Protein AF-A0A317I982-F1 (afdb_monomer_lite)

pLDDT: mean 85.34, std 13.9, range [39.44, 98.56]

Sequence (301 aa):
MLKERLNRALISVLELDKCEVQASLAGIDLEPVCITSSNRPRFGDFSSSLPLKLAGSDGAKALAIAQDLALRMRALKESNDLIEELSVVAPGYLNFHLHTTCLAQVLGQIHREKRSYGQSSPGQRALFLENHQLAAAIGFDPGMIGPTSRRDPVEFMRYVYARCMSLLRLAQEEYPNTHEGRIDPPPFDKAEWQKLQKLFATECSIFEPAFVSQGERVVLARTLVLRLDSMSSELEHWENANDSLRLGRYAYEVATGVEEFRQTVRFQTEERALLAAALGVLSAGCQVLSNLGERIGVALP

Structure (mmCIF, N/CA/C/O backbone):
data_AF-A0A317I982-F1
#
_entry.id   AF-A0A317I982-F1
#
loop_
_atom_site.group_PDB
_atom_site.id
_atom_site.type_symbol
_atom_site.label_atom_id
_atom_site.label_alt_id
_atom_site.label_comp_id
_atom_site.label_asym_id
_atom_site.label_entity_id
_atom_site.label_seq_id
_atom_site.pdbx_PDB_ins_code
_atom_site.Cartn_x
_atom_site.Cartn_y
_atom_site.Cartn_z
_atom_site.occupancy
_atom_site.B_iso_or_equiv
_atom_site.auth_seq_id
_atom_site.auth_comp_id
_atom_site.auth_asym_id
_atom_site.auth_atom_id
_atom_site.pdbx_PDB_model_num
ATOM 1 N N . MET A 1 1 ? -9.429 5.636 -0.224 1.00 87.88 1 MET A N 1
ATOM 2 C CA . MET A 1 1 ? -8.701 5.473 1.034 1.00 87.88 1 MET A CA 1
ATOM 3 C C . MET A 1 1 ? -9.382 4.453 1.934 1.00 87.88 1 MET A C 1
ATOM 5 O O . MET A 1 1 ? -10.532 4.631 2.343 1.00 87.88 1 MET A O 1
ATOM 9 N N . LEU A 1 2 ? -8.718 3.320 2.136 1.00 91.81 2 LEU A N 1
ATOM 10 C CA . LEU A 1 2 ? -9.186 2.155 2.885 1.00 91.81 2 LEU A CA 1
ATOM 11 C C . LEU A 1 2 ? -9.274 2.442 4.384 1.00 91.81 2 LEU A C 1
ATOM 13 O O . LEU A 1 2 ? -10.245 2.037 5.025 1.00 91.81 2 LEU A O 1
ATOM 17 N N . LYS A 1 3 ? -8.305 3.185 4.928 1.00 89.50 3 LYS A N 1
ATOM 18 C CA . LYS A 1 3 ? -8.265 3.547 6.350 1.00 89.50 3 LYS A CA 1
ATOM 19 C C . LYS A 1 3 ? -9.493 4.367 6.765 1.00 89.50 3 LYS A C 1
ATOM 21 O O . LYS A 1 3 ? -10.088 4.110 7.803 1.00 89.50 3 LYS A O 1
ATOM 26 N N . GLU A 1 4 ? -9.915 5.310 5.936 1.00 86.88 4 GLU A N 1
ATOM 27 C CA . GLU A 1 4 ? -11.041 6.218 6.158 1.00 86.88 4 GLU A CA 1
ATOM 28 C C . GLU A 1 4 ? -12.369 5.483 6.002 1.00 86.88 4 GLU A C 1
ATOM 30 O O . GLU A 1 4 ? -13.299 5.733 6.763 1.00 86.88 4 GLU A O 1
ATOM 35 N N . ARG A 1 5 ? -12.462 4.543 5.049 1.00 89.75 5 ARG A N 1
ATOM 36 C CA . ARG A 1 5 ? -13.610 3.627 4.946 1.00 89.75 5 ARG A CA 1
ATOM 37 C C . ARG A 1 5 ? -13.753 2.800 6.221 1.00 89.75 5 ARG A C 1
ATOM 39 O O . ARG A 1 5 ? -14.843 2.738 6.775 1.00 89.75 5 ARG A O 1
ATOM 46 N N . LEU A 1 6 ? -12.652 2.235 6.718 1.00 90.31 6 LEU A N 1
ATOM 47 C CA . LEU A 1 6 ? -12.642 1.477 7.968 1.00 90.31 6 LEU A CA 1
ATOM 48 C C . LEU A 1 6 ? -13.015 2.355 9.170 1.00 90.31 6 LEU A C 1
ATOM 50 O O . LEU A 1 6 ? -13.802 1.936 10.015 1.00 90.31 6 LEU A O 1
ATOM 54 N N . ASN A 1 7 ? -12.503 3.589 9.218 1.00 87.25 7 ASN A N 1
ATOM 55 C CA . ASN A 1 7 ? -12.845 4.556 10.257 1.00 87.25 7 ASN A CA 1
ATOM 56 C C . ASN A 1 7 ? -14.341 4.893 10.247 1.00 87.25 7 ASN A C 1
ATOM 58 O O . ASN A 1 7 ? -14.977 4.865 11.294 1.00 87.25 7 ASN A O 1
ATOM 62 N N . ARG A 1 8 ? -14.926 5.141 9.068 1.00 85.62 8 ARG A N 1
ATOM 63 C CA . ARG A 1 8 ? -16.372 5.370 8.926 1.00 85.62 8 ARG A CA 1
ATOM 64 C C . ARG A 1 8 ? -17.192 4.162 9.362 1.00 85.62 8 ARG A C 1
ATOM 66 O O . ARG A 1 8 ? -18.164 4.339 10.087 1.00 85.62 8 ARG A O 1
ATOM 73 N N . ALA A 1 9 ? -16.777 2.951 8.988 1.00 87.38 9 ALA A N 1
ATOM 74 C CA . ALA A 1 9 ? -17.436 1.728 9.439 1.00 87.38 9 ALA A CA 1
ATOM 75 C C . ALA A 1 9 ? -17.421 1.630 10.976 1.00 87.38 9 ALA A C 1
ATOM 77 O O . ALA A 1 9 ? -18.457 1.378 11.588 1.00 87.38 9 ALA A O 1
ATOM 78 N N . LEU A 1 10 ? -16.279 1.910 11.610 1.00 86.31 10 LEU A N 1
ATOM 79 C CA . LEU A 1 10 ? -16.146 1.894 13.067 1.00 86.31 10 LEU A CA 1
ATOM 80 C C . LEU A 1 10 ? -17.015 2.968 13.745 1.00 86.31 10 LEU A C 1
ATOM 82 O O . LEU A 1 10 ? -17.704 2.666 14.714 1.00 86.31 10 LEU A O 1
ATOM 86 N N . ILE A 1 11 ? -17.034 4.194 13.212 1.00 83.25 11 ILE A N 1
ATOM 87 C CA . ILE A 1 11 ? -17.874 5.289 13.721 1.00 83.25 11 ILE A CA 1
ATOM 88 C C . ILE A 1 11 ? -19.362 4.947 13.584 1.00 83.25 11 ILE A C 1
ATOM 90 O O . ILE A 1 11 ? -20.113 5.119 14.540 1.00 83.25 11 ILE A O 1
ATOM 94 N N . SER A 1 12 ? -19.780 4.381 12.448 1.00 83.06 12 SER A N 1
ATOM 95 C CA . SER A 1 12 ? -21.183 4.016 12.218 1.00 83.06 12 SER A CA 1
ATOM 96 C C . SER A 1 12 ? -21.708 3.007 13.244 1.00 83.06 12 SER A C 1
ATOM 98 O O . SER A 1 12 ? -22.868 3.072 13.637 1.00 83.06 12 SER A O 1
ATOM 100 N N . VAL A 1 13 ? -20.846 2.111 13.740 1.00 84.56 13 VAL A N 1
ATOM 101 C CA . VAL A 1 13 ? -21.201 1.176 14.813 1.00 84.56 13 VAL A CA 1
ATOM 102 C C . VAL A 1 13 ? -21.431 1.901 16.138 1.00 84.56 13 VAL A C 1
ATOM 104 O O . VAL A 1 13 ? -22.355 1.545 16.867 1.00 84.56 13 VAL A O 1
ATOM 107 N N . LEU A 1 14 ? -20.620 2.914 16.452 1.00 78.88 14 LEU A N 1
ATOM 108 C CA . LEU A 1 14 ? -20.730 3.678 17.700 1.00 78.88 14 LEU A CA 1
ATOM 109 C C . LEU A 1 14 ? -22.006 4.528 17.744 1.00 78.88 14 LEU A C 1
ATOM 111 O O . LEU A 1 14 ? -22.613 4.677 18.801 1.00 78.88 14 LEU A O 1
ATOM 115 N N . GLU A 1 15 ? -22.425 5.077 16.603 1.00 70.62 15 GLU A N 1
ATOM 116 C CA . GLU A 1 15 ? -23.609 5.940 16.496 1.00 70.62 15 GLU A CA 1
ATOM 117 C C . GLU A 1 15 ? -24.940 5.187 16.653 1.00 70.62 15 GLU A C 1
ATOM 119 O O . GLU A 1 15 ? -25.967 5.802 16.957 1.00 70.62 15 GLU A O 1
ATOM 124 N N . LEU A 1 16 ? -24.938 3.859 16.488 1.00 65.12 16 LEU A N 1
ATOM 125 C CA . LEU A 1 16 ? -26.125 3.019 16.671 1.00 65.12 16 LEU A CA 1
ATOM 126 C C . LEU A 1 16 ? -26.552 2.895 18.149 1.00 65.12 16 LEU A C 1
ATOM 128 O O . LEU A 1 16 ? -27.710 2.570 18.407 1.00 65.12 16 LEU A O 1
ATOM 132 N N . ASP A 1 17 ? -25.678 3.234 19.107 1.00 56.78 17 ASP A N 1
ATOM 133 C CA . ASP A 1 17 ? -25.979 3.243 20.545 1.00 56.78 17 ASP A CA 1
ATOM 134 C C . ASP A 1 17 ? -26.123 4.674 21.092 1.00 56.78 17 ASP A C 1
ATOM 136 O O . ASP A 1 17 ? -25.164 5.325 21.511 1.00 56.78 17 ASP A O 1
ATOM 140 N N . LYS A 1 18 ? -27.367 5.158 21.180 1.00 51.78 18 LYS A N 1
ATOM 141 C CA . LYS A 1 18 ? -27.692 6.468 21.779 1.00 51.78 18 LYS A CA 1
ATOM 142 C C . LYS A 1 18 ? -27.635 6.520 23.320 1.00 51.78 18 LYS A C 1
ATOM 144 O O . LYS A 1 18 ? -27.903 7.579 23.877 1.00 51.78 18 LYS A O 1
ATOM 149 N N . CYS A 1 19 ? -27.329 5.429 24.038 1.00 46.09 19 CYS A N 1
ATOM 150 C CA . CYS A 1 19 ? -27.557 5.381 25.499 1.00 46.09 19 CYS A CA 1
ATOM 151 C C . CYS A 1 19 ? -26.323 5.216 26.411 1.00 46.09 19 CYS A C 1
ATOM 153 O O . CYS A 1 19 ? -26.353 5.773 27.503 1.00 46.09 19 CYS A O 1
ATOM 155 N N . GLU A 1 20 ? -25.234 4.548 26.008 1.00 47.53 20 GLU A N 1
ATOM 156 C CA . GLU A 1 20 ? -24.023 4.401 26.862 1.00 47.53 20 GLU A CA 1
ATOM 157 C C . GLU A 1 20 ? -22.732 4.895 26.191 1.00 47.53 20 GLU A C 1
ATOM 159 O O . GLU A 1 20 ? -21.867 5.497 26.837 1.00 47.53 20 GLU A O 1
ATOM 164 N N . VAL A 1 21 ? -22.615 4.707 24.874 1.00 51.91 21 VAL A N 1
ATOM 165 C CA . VAL A 1 21 ? -21.422 5.087 24.112 1.00 51.91 21 VAL A CA 1
ATOM 166 C C . VAL A 1 21 ? -21.351 6.609 23.944 1.00 51.91 21 VAL A C 1
ATOM 168 O O . VAL A 1 21 ? -20.306 7.185 24.216 1.00 51.91 21 VAL A O 1
ATOM 171 N N . GLN A 1 22 ? -22.460 7.303 23.651 1.00 50.00 22 GLN A N 1
ATOM 172 C CA . GLN A 1 22 ? -22.486 8.774 23.511 1.00 50.00 22 GLN A CA 1
ATOM 173 C C . GLN A 1 22 ? -21.985 9.551 24.743 1.00 50.00 22 GLN A C 1
ATOM 175 O O . GLN A 1 22 ? -21.305 10.562 24.581 1.00 50.00 22 GLN A O 1
ATOM 180 N N . ALA A 1 23 ? -22.262 9.077 25.963 1.00 49.38 23 ALA A N 1
ATOM 181 C CA . ALA A 1 23 ? -21.744 9.703 27.184 1.00 49.38 23 ALA A CA 1
ATOM 182 C C . ALA A 1 23 ? -20.223 9.514 27.333 1.00 49.38 23 ALA A C 1
ATOM 184 O O . ALA A 1 23 ? -19.544 10.384 27.871 1.00 49.38 23 ALA A O 1
ATOM 185 N N . SER A 1 24 ? -19.692 8.400 26.816 1.00 51.84 24 SER A N 1
ATOM 186 C CA . SER A 1 24 ? -18.257 8.086 26.802 1.00 51.84 24 SER A CA 1
ATOM 187 C C . SER A 1 24 ? -17.523 8.738 25.621 1.00 51.84 24 SER A C 1
ATOM 189 O O . SER A 1 24 ? -16.325 8.970 25.710 1.00 51.84 24 SER A O 1
ATOM 191 N N . LEU A 1 25 ? -18.229 9.050 24.528 1.00 52.69 25 LEU A N 1
ATOM 192 C CA . LEU A 1 25 ? -17.716 9.768 23.355 1.00 52.69 25 LEU A CA 1
ATOM 193 C C . LEU A 1 25 ? -17.597 11.279 23.581 1.00 52.69 25 LEU A C 1
ATOM 195 O O . LEU A 1 25 ? -16.876 11.950 22.843 1.00 52.69 25 LEU A O 1
ATOM 199 N N . ALA A 1 26 ? -18.299 11.826 24.578 1.00 47.84 26 ALA A N 1
ATOM 200 C CA . ALA A 1 26 ? -18.242 13.240 24.919 1.00 47.84 26 ALA A CA 1
ATOM 201 C C . ALA A 1 26 ? -16.815 13.627 25.356 1.00 47.84 26 ALA A C 1
ATOM 203 O O . ALA A 1 26 ? -16.404 13.382 26.487 1.00 47.84 26 ALA A O 1
ATOM 204 N N . GLY A 1 27 ? -16.056 14.228 24.435 1.00 52.12 27 GLY A N 1
ATOM 205 C CA . GLY A 1 27 ? -14.667 14.647 24.650 1.00 52.12 27 GLY A CA 1
ATOM 206 C C . GLY A 1 27 ? -13.598 13.691 24.108 1.00 52.12 27 GLY A C 1
ATOM 207 O O . GLY A 1 27 ? -12.414 13.981 24.267 1.00 52.12 27 GLY A O 1
ATOM 208 N N . ILE A 1 28 ? -13.976 12.587 23.452 1.00 53.53 28 ILE A N 1
ATOM 209 C CA . ILE A 1 28 ? -13.027 11.755 22.702 1.00 53.53 28 ILE A CA 1
ATOM 210 C C . ILE A 1 28 ? -12.926 12.310 21.285 1.00 53.53 28 ILE A C 1
ATOM 212 O O . ILE A 1 28 ? -13.896 12.279 20.533 1.00 53.53 28 ILE A O 1
ATOM 216 N N . ASP A 1 29 ? -11.739 12.791 20.919 1.00 49.59 29 ASP A N 1
ATOM 217 C CA . ASP A 1 29 ? -11.428 13.119 19.531 1.00 49.59 29 ASP A CA 1
ATOM 218 C C . ASP A 1 29 ? -11.398 11.822 18.704 1.00 49.59 29 ASP A C 1
ATOM 220 O O . ASP A 1 29 ? -10.499 10.982 18.841 1.00 49.59 29 ASP A O 1
ATOM 224 N N . LEU A 1 30 ? -12.468 11.608 17.933 1.00 51.72 30 LEU A N 1
ATOM 225 C CA . LEU A 1 30 ? -12.655 10.445 17.064 1.00 51.72 30 LEU A CA 1
ATOM 226 C C . LEU A 1 30 ? -11.990 10.634 15.691 1.00 51.72 30 LEU A C 1
ATOM 228 O O . LEU A 1 30 ? -11.872 9.664 14.936 1.00 51.72 30 LEU A O 1
ATOM 232 N N . GLU A 1 31 ? -11.530 11.843 15.364 1.00 54.75 31 GLU A N 1
ATOM 233 C CA . GLU A 1 31 ? -10.776 12.109 14.141 1.00 54.75 31 GLU A CA 1
ATOM 234 C C . GLU A 1 31 ? -9.284 11.736 14.322 1.00 54.75 31 GLU A C 1
ATOM 236 O O . GLU A 1 31 ? -8.752 11.616 15.426 1.00 54.75 31 GLU A O 1
ATOM 241 N N . PRO A 1 32 ? -8.577 11.380 13.243 1.00 53.56 32 PRO A N 1
ATOM 242 C CA . PRO A 1 32 ? -8.396 10.023 12.724 1.00 53.56 32 PRO A CA 1
ATOM 243 C C . PRO A 1 32 ? -7.292 9.185 13.426 1.00 53.56 32 PRO A C 1
ATOM 245 O O . PRO A 1 32 ? -6.548 8.435 12.786 1.00 53.56 32 PRO A O 1
ATOM 248 N N . VAL A 1 33 ? -7.164 9.269 14.755 1.00 56.84 33 VAL A N 1
ATOM 249 C CA . VAL A 1 33 ? -6.003 8.720 15.500 1.00 56.84 33 VAL A CA 1
ATOM 250 C C . VAL A 1 33 ? -6.212 7.289 16.039 1.00 56.84 33 VAL A C 1
ATOM 252 O O . VAL A 1 33 ? -5.308 6.695 16.627 1.00 56.84 33 VAL A O 1
ATOM 255 N N . CYS A 1 34 ? -7.388 6.682 15.869 1.00 72.50 34 CYS A N 1
ATOM 256 C CA . CYS A 1 34 ? -7.678 5.367 16.462 1.00 72.50 34 CYS A CA 1
ATOM 257 C C . CYS A 1 34 ? -7.339 4.167 15.578 1.00 72.50 34 CYS A C 1
ATOM 259 O O . CYS A 1 34 ? -7.411 3.052 16.087 1.00 72.50 34 CYS A O 1
ATOM 261 N N . ILE A 1 35 ? -6.985 4.362 14.305 1.00 87.19 35 ILE A N 1
ATOM 262 C CA . ILE A 1 35 ? -6.575 3.285 13.394 1.00 87.19 35 ILE A CA 1
ATOM 263 C C . ILE A 1 35 ? -5.126 3.514 12.968 1.00 87.19 35 ILE A C 1
ATOM 265 O O . ILE A 1 35 ? -4.758 4.602 12.519 1.00 87.19 35 ILE A O 1
ATOM 269 N N . THR A 1 36 ? -4.306 2.476 13.069 1.00 85.19 36 THR A N 1
ATOM 270 C CA . THR A 1 36 ? -2.900 2.4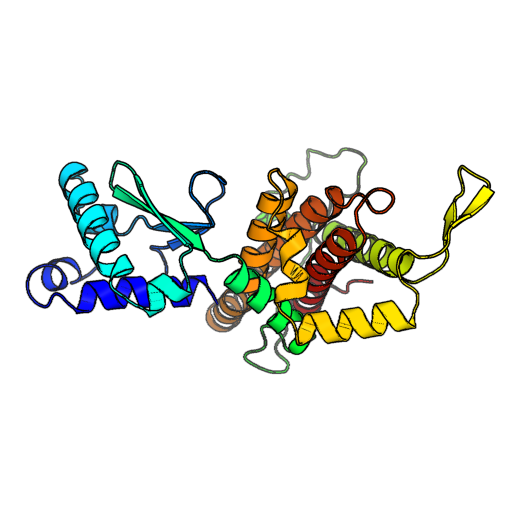90 12.653 1.00 85.19 36 THR A CA 1
ATOM 271 C C . THR A 1 36 ? -2.614 1.309 11.746 1.00 85.19 36 THR A C 1
ATOM 273 O O . THR A 1 36 ? -3.126 0.217 11.992 1.00 85.19 36 THR A O 1
ATOM 276 N N . SER A 1 37 ? -1.775 1.501 10.729 1.00 84.44 37 SER A N 1
ATOM 277 C CA . SER A 1 37 ? -1.248 0.382 9.947 1.00 84.44 37 SER A CA 1
ATOM 278 C C . SER A 1 37 ? -0.450 -0.543 10.863 1.00 84.44 37 SER A C 1
ATOM 280 O O . SER A 1 37 ? 0.334 -0.080 11.695 1.00 84.44 37 SER A O 1
ATOM 282 N N . SER A 1 38 ? -0.655 -1.847 10.731 1.00 78.31 38 SER A N 1
ATOM 283 C CA . SER A 1 38 ? 0.104 -2.825 11.498 1.00 78.31 38 SER A CA 1
ATOM 284 C C . SER A 1 38 ? 1.464 -3.064 10.843 1.00 78.31 38 SER A C 1
ATOM 286 O O . SER A 1 38 ? 1.565 -3.303 9.644 1.00 78.31 38 SER A O 1
ATOM 288 N N . ASN A 1 39 ? 2.529 -3.054 11.643 1.00 66.62 39 ASN A N 1
ATOM 289 C CA . ASN A 1 39 ? 3.873 -3.445 11.205 1.00 66.62 39 ASN A CA 1
ATOM 290 C C . ASN A 1 39 ? 4.145 -4.950 11.375 1.00 66.62 39 ASN A C 1
ATOM 292 O O . ASN A 1 39 ? 5.265 -5.416 11.168 1.00 66.62 39 ASN A O 1
ATOM 296 N N . ARG A 1 40 ? 3.144 -5.716 11.821 1.00 76.31 40 ARG A N 1
ATOM 297 C CA . ARG A 1 40 ? 3.261 -7.140 12.136 1.00 76.31 40 ARG A CA 1
ATOM 298 C C . ARG A 1 40 ? 2.180 -7.907 11.378 1.00 76.31 40 ARG A C 1
ATOM 300 O O . ARG A 1 40 ? 1.010 -7.754 11.724 1.00 76.31 40 ARG A O 1
ATOM 307 N N . PRO A 1 41 ? 2.547 -8.809 10.448 1.00 76.88 41 PRO A N 1
ATOM 308 C CA . PRO A 1 41 ? 1.582 -9.546 9.624 1.00 76.88 41 PRO A CA 1
ATOM 309 C C . PRO A 1 41 ? 0.492 -10.259 10.428 1.00 76.88 41 PRO A C 1
ATOM 311 O O . PRO A 1 41 ? -0.670 -10.273 10.044 1.00 76.88 41 PRO A O 1
ATOM 314 N N . ARG A 1 42 ? 0.859 -10.793 11.601 1.00 79.62 42 ARG A N 1
ATOM 315 C CA . ARG A 1 42 ? -0.060 -11.489 12.516 1.00 79.62 42 ARG A CA 1
ATOM 316 C C . ARG A 1 42 ? -1.193 -10.625 13.087 1.00 79.62 42 ARG A C 1
ATOM 318 O O . ARG A 1 42 ? -2.095 -11.169 13.705 1.00 79.62 42 ARG A O 1
ATOM 325 N N . PHE A 1 43 ? -1.101 -9.302 12.984 1.00 83.56 43 PHE A N 1
ATOM 326 C CA . PHE A 1 43 ? -2.125 -8.370 13.465 1.00 83.56 43 PHE A CA 1
ATOM 327 C C . PHE A 1 43 ? -2.962 -7.789 12.314 1.00 83.56 43 PHE A C 1
ATOM 329 O O . PHE A 1 43 ? -3.735 -6.865 12.536 1.00 83.56 43 PHE A O 1
ATOM 336 N N . GLY A 1 44 ? -2.829 -8.333 11.101 1.00 89.25 44 GLY A N 1
ATOM 337 C CA . GLY A 1 44 ? -3.542 -7.853 9.921 1.00 89.25 44 GLY A CA 1
ATOM 338 C C . GLY A 1 44 ? -2.898 -6.614 9.301 1.00 89.25 44 GLY A C 1
ATOM 339 O O . GLY A 1 44 ? -1.704 -6.369 9.473 1.00 89.25 44 GLY A O 1
ATOM 340 N N . ASP A 1 45 ? -3.703 -5.857 8.562 1.00 93.69 45 ASP A N 1
ATOM 341 C CA . ASP A 1 45 ? -3.316 -4.641 7.840 1.00 93.69 45 ASP A CA 1
ATOM 342 C C . ASP A 1 45 ? -3.446 -3.393 8.707 1.00 93.69 45 ASP A C 1
ATOM 344 O O . ASP A 1 45 ? -2.590 -2.507 8.686 1.00 93.69 45 ASP A O 1
ATOM 348 N N . PHE A 1 46 ? -4.517 -3.340 9.498 1.00 94.06 46 PHE A N 1
ATOM 349 C CA . PHE A 1 46 ? -4.825 -2.238 10.393 1.00 94.06 46 PHE A CA 1
ATOM 350 C C . PHE A 1 46 ? -5.134 -2.755 11.792 1.00 94.06 46 PHE A C 1
ATOM 352 O O . PHE A 1 46 ? -5.668 -3.847 11.966 1.00 94.06 46 PHE A O 1
ATOM 359 N N . SER A 1 47 ? -4.873 -1.915 12.786 1.00 93.38 47 SER A N 1
ATOM 360 C CA . SER A 1 47 ? -5.276 -2.145 14.168 1.00 93.38 47 SER A CA 1
ATOM 361 C C . SER A 1 47 ? -5.976 -0.913 14.723 1.00 93.38 47 SER A C 1
ATOM 363 O O . SER A 1 47 ? -5.622 0.213 14.367 1.00 93.38 47 SER A O 1
ATOM 365 N N . SER A 1 48 ? -6.934 -1.114 15.629 1.00 92.00 48 SER A N 1
ATOM 366 C CA . SER A 1 48 ? -7.551 -0.046 16.403 1.00 92.00 48 SER A CA 1
ATOM 367 C C . SER A 1 48 ? -7.410 -0.247 17.904 1.00 92.00 48 SER A C 1
ATOM 369 O O . SER A 1 48 ? -7.714 -1.311 18.443 1.00 92.00 48 SER A O 1
ATOM 371 N N . SER A 1 49 ? -6.974 0.820 18.574 1.00 91.25 49 SER A N 1
ATOM 372 C CA . SER A 1 49 ? -6.921 0.945 20.034 1.00 91.25 49 SER A CA 1
ATOM 373 C C . SER A 1 49 ? -8.150 1.653 20.613 1.00 91.25 49 SER A C 1
ATOM 375 O O . SER A 1 49 ? -8.161 1.989 21.796 1.00 91.25 49 SER A O 1
ATOM 377 N N . LEU A 1 50 ? -9.191 1.888 19.803 1.00 89.12 50 LEU A N 1
ATOM 378 C CA . LEU A 1 50 ? -10.411 2.565 20.243 1.00 89.12 50 LEU A CA 1
ATOM 379 C C . LEU A 1 50 ? -11.023 1.945 21.516 1.00 89.12 50 LEU A C 1
ATOM 381 O O . LEU A 1 50 ? -11.320 2.714 22.431 1.00 89.12 50 LEU A O 1
ATOM 385 N N . PRO A 1 51 ? -11.161 0.609 21.655 1.00 90.62 51 PRO A N 1
ATOM 386 C CA . PRO A 1 51 ? -11.755 0.036 22.864 1.00 90.62 51 PRO A CA 1
ATOM 387 C C . PRO A 1 51 ? -10.968 0.369 24.136 1.00 90.62 51 PRO A C 1
ATOM 389 O O . PRO A 1 51 ? -11.559 0.607 25.185 1.00 90.62 51 PRO A O 1
ATOM 392 N N . LEU A 1 52 ? -9.637 0.456 24.036 1.00 89.81 52 LEU A N 1
ATOM 393 C CA . LEU A 1 52 ? -8.766 0.853 25.145 1.00 89.81 52 LEU A CA 1
ATOM 394 C C . LEU A 1 52 ? -8.995 2.314 25.534 1.00 89.81 52 LEU A C 1
ATOM 396 O O . LEU A 1 52 ? -9.098 2.628 26.716 1.00 89.81 52 LEU A O 1
ATOM 400 N N . LYS A 1 53 ? -9.131 3.204 24.545 1.00 88.06 53 LYS A N 1
ATOM 401 C CA . LYS A 1 53 ? -9.437 4.618 24.801 1.00 88.06 53 LYS A CA 1
ATOM 402 C C . LYS A 1 53 ? -10.808 4.790 25.464 1.00 88.06 53 LYS A C 1
ATOM 404 O O . LYS A 1 53 ? -10.930 5.600 26.374 1.00 88.06 53 LYS A O 1
ATOM 409 N N . LEU A 1 54 ? -11.808 4.006 25.052 1.00 85.31 54 LEU A N 1
ATOM 410 C CA . LEU A 1 54 ? -13.165 4.044 25.617 1.00 85.31 54 LEU A CA 1
ATOM 411 C C . LEU A 1 54 ? -13.241 3.468 27.040 1.00 85.31 54 LEU A C 1
ATOM 413 O O . LEU A 1 54 ? -14.024 3.934 27.867 1.00 85.31 54 LEU A O 1
ATOM 417 N N . ALA A 1 55 ? -12.448 2.440 27.339 1.00 86.62 55 ALA A N 1
ATOM 418 C CA . ALA A 1 55 ? -12.450 1.796 28.648 1.00 86.62 55 ALA A CA 1
ATOM 419 C C . ALA A 1 55 ? -11.563 2.487 29.695 1.00 86.62 55 ALA A C 1
ATOM 421 O O . ALA A 1 55 ? -11.762 2.266 30.891 1.00 86.62 55 ALA A O 1
ATOM 422 N N . GLY A 1 56 ? -10.591 3.301 29.271 1.00 83.69 56 GLY A N 1
ATOM 423 C CA . GLY A 1 56 ? -9.593 3.890 30.160 1.00 83.69 56 GLY A CA 1
ATOM 424 C C . GLY A 1 56 ? -8.575 2.848 30.636 1.00 83.69 56 GLY A C 1
ATOM 425 O O . GLY A 1 56 ? -7.976 2.139 29.832 1.00 83.69 56 GLY A O 1
ATOM 426 N N . SER A 1 57 ? -8.350 2.758 31.950 1.00 80.56 57 SER A N 1
ATOM 427 C CA . SER A 1 57 ? -7.373 1.833 32.552 1.00 80.56 57 SER A CA 1
ATOM 428 C C . SER A 1 57 ? -7.899 0.409 32.785 1.00 80.56 57 SER A C 1
ATOM 430 O O . SER A 1 57 ? -7.138 -0.456 33.220 1.00 80.56 57 SER A O 1
ATOM 432 N N . ASP A 1 58 ? -9.175 0.140 32.499 1.00 88.31 58 ASP A N 1
ATOM 433 C CA . ASP A 1 58 ? -9.792 -1.170 32.712 1.00 88.31 58 ASP A CA 1
ATOM 434 C C . ASP A 1 58 ? -9.676 -2.059 31.461 1.00 88.31 58 ASP A C 1
ATOM 436 O O . ASP A 1 58 ? -10.434 -1.936 30.497 1.00 88.31 58 ASP A O 1
ATOM 440 N N . GLY A 1 59 ? -8.723 -2.995 31.489 1.00 87.81 59 GLY A N 1
ATOM 441 C CA . GLY A 1 59 ? -8.505 -3.945 30.396 1.00 87.81 59 GLY A CA 1
ATOM 442 C C . GLY A 1 59 ? -9.638 -4.962 30.201 1.00 87.81 59 GLY A C 1
ATOM 443 O O . GLY A 1 59 ? -9.857 -5.415 29.080 1.00 87.81 59 GLY A O 1
ATOM 444 N N . ALA A 1 60 ? -10.386 -5.319 31.251 1.00 89.75 60 ALA A N 1
ATOM 445 C CA . ALA A 1 60 ? -11.522 -6.233 31.111 1.00 89.75 60 ALA A CA 1
ATOM 446 C C . ALA A 1 60 ? -12.686 -5.527 30.404 1.00 89.75 60 ALA A C 1
ATOM 448 O O . ALA A 1 60 ? -13.285 -6.080 29.478 1.00 89.75 60 ALA A O 1
ATOM 449 N N . LYS A 1 61 ? -12.935 -4.265 30.773 1.00 90.31 61 LYS A N 1
ATOM 450 C CA . LYS A 1 61 ? -13.889 -3.397 30.080 1.00 90.31 61 LYS A CA 1
ATOM 451 C C . LYS A 1 61 ? -13.476 -3.152 28.627 1.00 90.31 61 LYS A C 1
ATOM 453 O O . LYS A 1 61 ? -14.317 -3.263 27.741 1.00 90.31 61 LYS A O 1
ATOM 458 N N . ALA A 1 62 ? -12.197 -2.883 28.3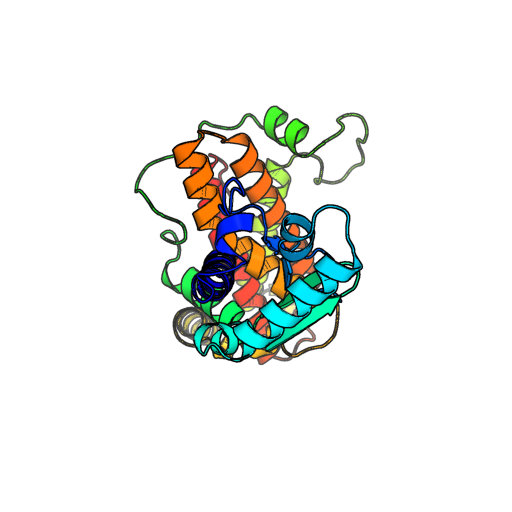56 1.00 92.94 62 ALA A N 1
ATOM 459 C CA . ALA A 1 62 ? -11.692 -2.687 26.993 1.00 92.94 62 ALA A CA 1
ATOM 460 C C . ALA A 1 62 ? -11.917 -3.916 26.108 1.00 92.94 62 ALA A C 1
ATOM 462 O O . ALA A 1 62 ? -12.346 -3.787 24.961 1.00 92.94 62 ALA A O 1
ATOM 463 N N . LEU A 1 63 ? -11.670 -5.112 26.646 1.00 93.88 63 LEU A N 1
ATOM 464 C CA . LEU A 1 63 ? -11.910 -6.358 25.933 1.00 93.88 63 LEU A CA 1
ATOM 465 C C . LEU A 1 63 ? -13.400 -6.566 25.631 1.00 93.88 63 LEU A C 1
ATOM 467 O O . LEU A 1 63 ? -13.733 -6.944 24.509 1.00 93.88 63 LEU A O 1
ATOM 471 N N . ALA A 1 64 ? -14.286 -6.278 26.588 1.00 92.06 64 ALA A N 1
ATOM 472 C CA . ALA A 1 64 ? -15.732 -6.358 26.380 1.00 92.06 64 ALA A CA 1
ATOM 473 C C . ALA A 1 64 ? -16.211 -5.373 25.296 1.00 92.06 64 ALA A C 1
ATOM 475 O O . ALA A 1 64 ? -16.947 -5.769 24.393 1.00 92.06 64 ALA A O 1
ATOM 476 N N . ILE A 1 65 ? -15.725 -4.124 25.319 1.00 91.00 65 ILE A N 1
ATOM 477 C CA . ILE A 1 65 ? -16.013 -3.125 24.274 1.00 91.00 65 ILE A CA 1
ATOM 478 C C . ILE A 1 65 ? -15.513 -3.615 22.911 1.00 91.00 65 ILE A C 1
ATOM 480 O O . ILE A 1 65 ? -16.227 -3.523 21.917 1.00 91.00 65 ILE A O 1
ATOM 484 N N . ALA A 1 66 ? -14.300 -4.169 22.842 1.00 93.44 66 ALA A N 1
ATOM 485 C CA . ALA A 1 66 ? -13.751 -4.689 21.593 1.00 93.44 66 ALA A CA 1
ATOM 486 C C . ALA A 1 66 ? -14.594 -5.851 21.034 1.00 93.44 66 ALA A C 1
ATOM 488 O O . ALA A 1 66 ? -14.827 -5.920 19.829 1.00 93.44 66 ALA A O 1
ATOM 489 N N . GLN A 1 67 ? -15.079 -6.750 21.895 1.00 95.00 67 GLN A N 1
ATOM 490 C CA . GLN A 1 67 ? -15.950 -7.859 21.495 1.00 95.00 67 GLN A CA 1
ATOM 491 C C . GLN A 1 67 ? -17.296 -7.371 20.947 1.00 95.00 67 GLN A C 1
ATOM 493 O O . GLN A 1 67 ? -17.719 -7.849 19.892 1.00 95.00 67 GLN A O 1
ATOM 498 N N . ASP A 1 68 ? -17.933 -6.411 21.621 1.00 92.19 68 ASP A N 1
ATOM 499 C CA . ASP A 1 68 ? -19.201 -5.821 21.177 1.00 92.19 68 ASP A CA 1
ATOM 500 C C . ASP A 1 68 ? -19.046 -5.087 19.834 1.00 92.19 68 ASP A C 1
ATOM 502 O O . ASP A 1 68 ? -19.774 -5.372 18.879 1.00 92.19 68 ASP A O 1
ATOM 506 N N . LEU A 1 69 ? -18.024 -4.233 19.703 1.00 91.38 69 LEU A N 1
ATOM 507 C CA . LEU A 1 69 ? -17.729 -3.545 18.444 1.00 91.38 69 LEU A CA 1
ATOM 508 C C . LEU A 1 69 ? -17.473 -4.538 17.309 1.00 91.38 69 LEU A C 1
ATOM 510 O O . LEU A 1 69 ? -18.029 -4.387 16.222 1.00 91.38 69 LEU A O 1
ATOM 514 N N . ALA A 1 70 ? -16.683 -5.587 17.554 1.00 93.88 70 ALA A N 1
ATOM 515 C CA . ALA A 1 70 ? -16.407 -6.597 16.541 1.00 93.88 70 ALA A CA 1
ATOM 516 C C . ALA A 1 70 ? -17.664 -7.369 16.115 1.00 93.88 70 ALA A C 1
ATOM 518 O O . ALA A 1 70 ? -17.816 -7.681 14.933 1.00 93.88 70 ALA A O 1
ATOM 519 N N . LEU A 1 71 ? -18.571 -7.679 17.046 1.00 93.25 71 LEU A N 1
ATOM 520 C CA . LEU A 1 71 ? -19.849 -8.321 16.732 1.00 93.25 71 LEU A CA 1
ATOM 521 C C . LEU A 1 71 ? -20.700 -7.438 15.811 1.00 93.25 71 LEU A C 1
ATOM 523 O O . LEU A 1 71 ? -21.206 -7.915 14.796 1.00 93.25 71 LEU A O 1
ATOM 527 N N . ARG A 1 72 ? -20.813 -6.148 16.131 1.00 90.50 72 ARG A N 1
ATOM 528 C CA . ARG A 1 72 ? -21.618 -5.190 15.363 1.00 90.50 72 ARG A CA 1
ATOM 529 C C . ARG A 1 72 ? -21.022 -4.882 13.998 1.00 90.50 72 ARG A C 1
ATOM 531 O O . ARG A 1 72 ? -21.756 -4.864 13.017 1.00 90.50 72 ARG A O 1
ATOM 538 N N . MET A 1 73 ? -19.701 -4.716 13.909 1.00 91.56 73 MET A N 1
ATOM 539 C CA . MET A 1 73 ? -19.021 -4.541 12.624 1.00 91.56 73 MET A CA 1
ATOM 540 C C . MET A 1 73 ? -19.317 -5.714 11.687 1.00 91.56 73 MET A C 1
ATOM 542 O O . MET A 1 73 ? -19.696 -5.489 10.546 1.00 91.56 73 MET A O 1
ATOM 546 N N . ARG A 1 74 ? -19.267 -6.962 12.170 1.00 92.12 74 ARG A N 1
ATOM 547 C CA . ARG A 1 74 ? -19.607 -8.144 11.351 1.00 92.12 74 ARG A CA 1
ATOM 548 C C . ARG A 1 74 ? -21.066 -8.175 10.877 1.00 92.12 74 ARG A C 1
ATOM 550 O O . ARG A 1 74 ? -21.374 -8.851 9.898 1.00 92.12 74 ARG A O 1
ATOM 557 N N . ALA A 1 75 ? -21.972 -7.462 11.546 1.00 89.38 75 ALA A N 1
ATOM 558 C CA . ALA A 1 75 ? -23.361 -7.331 11.111 1.00 89.38 75 ALA A CA 1
ATOM 559 C C . ALA A 1 75 ? -23.549 -6.271 10.006 1.00 89.38 75 ALA A C 1
ATOM 561 O O . ALA A 1 75 ? -24.570 -6.281 9.316 1.00 89.38 75 ALA A O 1
ATOM 562 N N . LEU A 1 76 ? -22.582 -5.366 9.807 1.00 87.19 76 LEU A N 1
ATOM 563 C CA . LEU A 1 76 ? -22.645 -4.333 8.777 1.00 87.19 76 LEU A CA 1
ATOM 564 C C . LEU A 1 76 ? -22.142 -4.857 7.432 1.00 87.19 76 LEU A C 1
ATOM 566 O O . LEU A 1 76 ? -21.001 -5.298 7.300 1.00 87.19 76 LEU A O 1
ATOM 570 N N . LYS A 1 77 ? -22.962 -4.695 6.388 1.00 87.44 77 LYS A N 1
ATOM 571 C CA . LYS A 1 77 ? -22.567 -5.039 5.015 1.00 87.44 77 LYS A CA 1
ATOM 572 C C . LYS A 1 77 ? -21.288 -4.312 4.580 1.00 87.44 77 LYS A C 1
ATOM 574 O O . LYS A 1 77 ? -20.390 -4.951 4.055 1.00 87.44 77 LYS A O 1
ATOM 579 N N . GLU A 1 78 ? -21.180 -3.009 4.845 1.00 85.56 78 GLU A N 1
ATOM 580 C CA . GLU A 1 78 ? -19.997 -2.217 4.463 1.00 85.56 78 GLU A CA 1
ATOM 581 C C . GLU A 1 78 ? -18.703 -2.750 5.097 1.00 85.56 78 GLU A C 1
ATOM 583 O O . GLU A 1 78 ? -17.650 -2.735 4.461 1.00 85.56 78 GLU A O 1
ATOM 588 N N . SER A 1 79 ? -18.784 -3.258 6.331 1.00 87.38 79 SER A N 1
ATOM 589 C CA . SER A 1 79 ? -17.644 -3.890 6.998 1.00 87.38 79 SER A CA 1
ATOM 590 C C . SER A 1 79 ? -17.296 -5.224 6.342 1.00 87.38 79 SER A C 1
ATOM 592 O O . SER A 1 79 ? -16.125 -5.458 6.070 1.00 87.38 79 SER A O 1
ATOM 594 N N . ASN A 1 80 ? -18.290 -6.056 6.019 1.00 90.31 80 ASN A N 1
ATOM 595 C CA . ASN A 1 80 ? -18.075 -7.344 5.348 1.00 90.31 80 ASN A CA 1
ATOM 596 C C . ASN A 1 80 ? -17.566 -7.200 3.903 1.00 90.31 80 ASN A C 1
ATOM 598 O O . ASN A 1 80 ? -16.866 -8.077 3.420 1.00 90.31 80 ASN A O 1
ATOM 602 N N . ASP A 1 81 ? -17.872 -6.096 3.217 1.00 91.69 81 ASP A N 1
ATOM 603 C CA . ASP A 1 81 ? -17.331 -5.812 1.880 1.00 91.69 81 ASP A CA 1
ATOM 604 C C . ASP A 1 81 ? -15.846 -5.372 1.930 1.00 91.69 81 ASP A C 1
ATOM 606 O O . ASP A 1 81 ? -15.155 -5.376 0.909 1.00 91.69 81 ASP A O 1
ATOM 610 N N . LEU A 1 82 ? -15.348 -4.957 3.103 1.00 94.06 82 LEU A N 1
ATOM 611 C CA . LEU A 1 82 ? -14.001 -4.406 3.303 1.00 94.06 82 LEU A CA 1
ATOM 612 C C . LEU A 1 82 ? -13.065 -5.369 4.053 1.00 94.06 82 LEU A C 1
ATOM 614 O O . LEU A 1 82 ? -11.887 -5.476 3.709 1.00 94.06 82 LEU A O 1
ATOM 618 N N . ILE A 1 83 ? -13.577 -6.034 5.086 1.00 95.56 83 ILE A N 1
ATOM 619 C CA . ILE A 1 83 ? -12.816 -6.781 6.087 1.00 95.56 83 ILE A CA 1
ATOM 620 C C . ILE A 1 83 ? -13.005 -8.279 5.850 1.00 95.56 83 ILE A C 1
ATOM 622 O O . ILE A 1 83 ? -14.096 -8.810 6.022 1.00 95.56 83 ILE A O 1
ATOM 626 N N . GLU A 1 84 ? -11.909 -8.955 5.529 1.00 94.62 84 GLU A N 1
ATOM 627 C CA . GLU A 1 84 ? -11.841 -10.410 5.410 1.00 94.62 84 GLU A CA 1
ATOM 628 C C . GLU A 1 84 ? -11.792 -11.088 6.781 1.00 94.62 84 GLU A C 1
ATOM 630 O O . GLU A 1 84 ? -12.486 -12.072 7.027 1.00 94.62 84 GLU A O 1
ATOM 635 N N . GLU A 1 85 ? -11.000 -10.536 7.702 1.00 95.00 85 GLU A N 1
ATOM 636 C CA . GLU A 1 85 ? -10.873 -11.050 9.062 1.00 95.00 85 GLU A CA 1
ATOM 637 C C . GLU A 1 85 ? -10.855 -9.905 10.075 1.00 95.00 85 GLU A C 1
ATOM 639 O O . GLU A 1 85 ? -10.120 -8.927 9.937 1.00 95.00 85 GLU A O 1
ATOM 644 N N . LEU A 1 86 ? -11.645 -10.055 11.136 1.00 95.56 86 LEU A N 1
ATOM 645 C CA . LEU A 1 86 ? -11.634 -9.174 12.298 1.00 95.56 86 LEU A CA 1
ATOM 646 C C . LEU A 1 86 ? -11.328 -9.998 13.542 1.00 95.56 86 LEU A C 1
ATOM 648 O O . LEU A 1 86 ? -12.144 -10.839 13.932 1.00 95.56 86 LEU A O 1
ATOM 652 N N . SER A 1 87 ? -10.192 -9.736 14.185 1.00 95.44 87 SER A N 1
ATOM 653 C CA . SER A 1 87 ? -9.799 -10.387 15.437 1.00 95.44 87 SER A CA 1
ATOM 654 C C . SER A 1 87 ? -9.757 -9.403 16.606 1.00 95.44 87 SER A C 1
ATOM 656 O O . SER A 1 87 ? -9.439 -8.222 16.456 1.00 95.44 87 SER A O 1
ATOM 658 N N . VAL A 1 88 ? -10.109 -9.908 17.789 1.00 96.25 88 VAL A N 1
ATOM 659 C CA . VAL A 1 88 ? -10.071 -9.170 19.056 1.00 96.25 88 VAL A CA 1
ATOM 660 C C . VAL A 1 88 ? -8.946 -9.748 19.902 1.00 96.25 88 VAL A C 1
ATOM 662 O O . VAL A 1 88 ? -8.924 -10.953 20.153 1.00 96.25 88 VAL A O 1
ATOM 665 N N . VAL A 1 89 ? -8.016 -8.905 20.349 1.00 93.69 89 VAL A N 1
ATOM 666 C CA . VAL A 1 89 ? -6.841 -9.339 21.119 1.00 93.69 89 VAL A CA 1
ATOM 667 C C . VAL A 1 89 ? -6.751 -8.562 22.428 1.00 93.69 89 VAL A C 1
ATOM 669 O O . VAL A 1 89 ? -6.916 -7.343 22.452 1.00 93.69 89 VAL A O 1
ATOM 672 N N . ALA A 1 90 ? -6.453 -9.258 23.528 1.00 90.62 90 ALA A N 1
ATOM 673 C CA . ALA A 1 90 ? -6.207 -8.618 24.818 1.00 90.62 90 ALA A CA 1
ATOM 674 C C . ALA A 1 90 ? -5.059 -7.584 24.718 1.00 90.62 90 ALA A C 1
ATOM 676 O O . ALA A 1 90 ? -4.076 -7.831 24.017 1.00 90.62 90 ALA A O 1
ATOM 677 N N . PRO A 1 91 ? -5.141 -6.434 25.411 1.00 91.94 91 PRO A N 1
ATOM 678 C CA . PRO A 1 91 ? -6.183 -6.043 26.367 1.00 91.94 91 PRO A CA 1
ATOM 679 C C . PRO A 1 91 ? -7.448 -5.411 25.752 1.00 91.94 91 PRO A C 1
ATOM 681 O O . PRO A 1 91 ? -8.300 -4.965 26.501 1.00 91.94 91 PRO A O 1
ATOM 684 N N . GLY A 1 92 ? -7.598 -5.341 24.425 1.00 91.38 92 GLY A N 1
ATOM 685 C CA . GLY A 1 92 ? -8.749 -4.683 23.781 1.00 91.38 92 GLY A CA 1
ATOM 686 C C . GLY A 1 92 ? -8.437 -4.081 22.409 1.00 91.38 92 GLY A C 1
ATOM 687 O O . GLY A 1 92 ? -8.971 -3.034 22.061 1.00 91.38 92 GLY A O 1
ATOM 688 N N . TYR A 1 93 ? -7.533 -4.692 21.646 1.00 92.88 93 TYR A N 1
ATOM 689 C CA . TYR A 1 93 ? -7.235 -4.282 20.276 1.00 92.88 93 TYR A CA 1
ATOM 690 C C . TYR A 1 93 ? -8.192 -4.950 19.293 1.00 92.88 93 TYR A C 1
ATOM 692 O O . TYR A 1 93 ? -8.488 -6.141 19.419 1.00 92.88 93 TYR A O 1
ATOM 700 N N . LEU A 1 94 ? -8.608 -4.189 18.284 1.00 94.25 94 LEU A N 1
ATOM 701 C CA . LEU A 1 94 ? -9.241 -4.706 17.075 1.00 94.25 94 LEU A CA 1
ATOM 702 C C . LEU A 1 94 ? -8.185 -4.795 15.979 1.00 94.25 94 LEU A C 1
ATOM 704 O O . LEU A 1 94 ? -7.509 -3.807 15.717 1.00 94.25 94 LEU A O 1
ATOM 708 N N . ASN A 1 95 ? -8.047 -5.949 15.344 1.00 95.44 95 ASN A N 1
ATOM 709 C CA . ASN A 1 95 ? -7.121 -6.179 14.240 1.00 95.44 95 ASN A CA 1
ATOM 710 C C . ASN A 1 95 ? -7.917 -6.537 12.987 1.00 95.44 95 ASN A C 1
ATOM 712 O O . ASN A 1 95 ? -8.796 -7.399 13.040 1.00 95.44 95 ASN A O 1
ATOM 716 N N . PHE A 1 96 ? -7.598 -5.884 11.875 1.00 95.12 96 PHE A N 1
ATOM 717 C CA . PHE A 1 96 ? -8.345 -5.959 10.626 1.00 95.12 96 PHE A CA 1
ATOM 718 C C . PHE A 1 96 ? -7.454 -6.511 9.517 1.00 95.12 96 PHE A C 1
ATOM 720 O O . PHE A 1 96 ? -6.425 -5.917 9.189 1.00 95.12 96 PHE A O 1
ATOM 727 N N . HIS A 1 97 ? -7.870 -7.619 8.917 1.00 94.88 97 HIS A N 1
ATOM 728 C CA . HIS A 1 97 ? -7.369 -8.094 7.636 1.00 94.88 97 HIS A CA 1
ATOM 729 C C . HIS A 1 97 ? -8.376 -7.693 6.562 1.00 94.88 97 HIS A C 1
ATOM 731 O O . HIS A 1 97 ? -9.544 -8.066 6.633 1.00 94.88 97 HIS A O 1
ATOM 737 N N . LEU A 1 98 ? -7.951 -6.892 5.596 1.00 95.44 98 LEU A N 1
ATOM 738 C CA . LEU A 1 98 ? -8.783 -6.441 4.492 1.00 95.44 98 LEU A CA 1
ATOM 739 C C . LEU A 1 98 ? -8.839 -7.491 3.391 1.00 95.44 98 LEU A C 1
ATOM 741 O O . LEU A 1 98 ? -7.858 -8.195 3.145 1.00 95.44 98 LEU A O 1
ATOM 745 N N . HIS A 1 99 ? -9.946 -7.517 2.654 1.00 95.62 99 HIS A N 1
ATOM 746 C CA . HIS A 1 99 ? -10.013 -8.323 1.444 1.00 95.62 99 HIS A CA 1
ATOM 747 C C . HIS A 1 99 ? -8.926 -7.908 0.448 1.00 95.62 99 HIS A C 1
ATOM 749 O O . HIS A 1 99 ? -8.736 -6.724 0.152 1.00 95.62 99 HIS A O 1
ATOM 755 N N . THR A 1 100 ? -8.249 -8.893 -0.142 1.00 95.00 100 THR A N 1
ATOM 756 C CA . THR A 1 100 ? -7.260 -8.670 -1.212 1.00 95.00 100 THR A CA 1
ATOM 757 C C . THR A 1 100 ? -7.858 -7.926 -2.407 1.00 95.00 100 THR A C 1
ATOM 759 O O . THR A 1 100 ? -7.167 -7.139 -3.052 1.00 95.00 100 THR A O 1
ATOM 762 N N . THR A 1 101 ? -9.161 -8.085 -2.659 1.00 95.62 101 THR A N 1
ATOM 763 C CA . THR A 1 101 ? -9.898 -7.331 -3.681 1.00 95.62 101 THR A CA 1
ATOM 764 C C . THR A 1 101 ? -9.881 -5.824 -3.424 1.00 95.62 101 THR A C 1
ATOM 766 O O . THR A 1 101 ? -9.744 -5.057 -4.374 1.00 95.62 101 THR A O 1
ATOM 769 N N . CYS A 1 102 ? -9.932 -5.381 -2.164 1.00 96.44 102 CYS A N 1
ATOM 770 C CA . CYS A 1 102 ? -9.813 -3.966 -1.811 1.00 96.44 102 CYS A CA 1
ATOM 771 C C . CYS A 1 102 ? -8.408 -3.425 -2.116 1.00 96.44 102 CYS A C 1
ATOM 773 O O . CYS A 1 102 ? -8.273 -2.316 -2.628 1.00 96.44 102 CYS A O 1
ATOM 775 N N . LEU A 1 103 ? -7.361 -4.215 -1.863 1.00 97.06 103 LEU A N 1
ATOM 776 C CA . LEU A 1 103 ? -5.981 -3.849 -2.206 1.00 97.06 103 LEU A CA 1
ATOM 777 C C . LEU A 1 103 ? -5.779 -3.791 -3.728 1.00 97.06 103 LEU A C 1
ATOM 779 O O . LEU A 1 103 ? -5.184 -2.851 -4.255 1.00 97.06 103 LEU A O 1
ATOM 783 N N . ALA A 1 104 ? -6.331 -4.762 -4.453 1.00 97.62 104 ALA A N 1
ATOM 784 C CA . ALA A 1 104 ? -6.309 -4.782 -5.910 1.00 97.62 104 ALA A CA 1
ATOM 785 C C . ALA A 1 104 ? -7.057 -3.586 -6.530 1.00 97.62 104 ALA A C 1
ATOM 787 O O . ALA A 1 104 ? -6.611 -3.035 -7.535 1.00 97.62 104 ALA A O 1
ATOM 788 N N . GLN A 1 105 ? -8.155 -3.137 -5.912 1.00 97.44 105 GLN A N 1
ATOM 789 C CA . GLN A 1 105 ? -8.879 -1.933 -6.330 1.00 97.44 105 GLN A CA 1
ATOM 790 C C . GLN A 1 105 ? -8.032 -0.663 -6.196 1.00 97.44 105 GLN A C 1
ATOM 792 O O . GLN A 1 105 ? -8.076 0.170 -7.100 1.00 97.44 105 GLN A O 1
ATOM 797 N N . VAL A 1 106 ? -7.234 -0.526 -5.129 1.00 97.81 106 VAL A N 1
ATOM 798 C CA . VAL A 1 106 ? -6.294 0.602 -4.969 1.00 97.81 106 VAL A CA 1
ATOM 799 C C . VAL A 1 106 ? -5.281 0.616 -6.112 1.00 97.81 106 VAL A C 1
ATOM 801 O O . VAL A 1 106 ? -5.090 1.643 -6.759 1.00 97.81 106 VAL A O 1
ATOM 804 N N . LEU A 1 107 ? -4.675 -0.533 -6.422 1.00 98.56 107 LEU A N 1
ATOM 805 C CA . LEU A 1 107 ? -3.749 -0.651 -7.553 1.00 98.56 107 LEU A CA 1
ATOM 806 C C . LEU A 1 107 ? -4.423 -0.261 -8.873 1.00 98.56 107 LEU A C 1
ATOM 808 O O . LEU A 1 107 ? -3.872 0.533 -9.637 1.00 98.56 107 LEU A O 1
ATOM 812 N N . GLY A 1 108 ? -5.638 -0.760 -9.113 1.00 98.19 108 GLY A N 1
ATOM 813 C CA . GLY A 1 108 ? -6.418 -0.411 -10.297 1.00 98.19 108 GLY A CA 1
ATOM 814 C C . GLY A 1 108 ? -6.733 1.079 -10.401 1.00 98.19 108 GLY A C 1
ATOM 815 O O . GLY A 1 108 ? -6.654 1.656 -11.488 1.00 98.19 108 GLY A O 1
ATOM 816 N N . GLN A 1 109 ? -7.032 1.721 -9.273 1.00 97.44 109 GLN A N 1
ATOM 817 C CA . GLN A 1 109 ? -7.247 3.160 -9.193 1.00 97.44 109 GLN A CA 1
ATOM 818 C C . GLN A 1 109 ? -5.971 3.939 -9.546 1.00 97.44 109 GLN A C 1
ATOM 820 O O . GLN A 1 109 ? -6.030 4.821 -10.401 1.00 97.44 109 GLN A O 1
ATOM 825 N N . ILE A 1 110 ? -4.816 3.570 -8.980 1.00 97.94 110 ILE A N 1
ATOM 826 C CA . ILE A 1 110 ? -3.518 4.202 -9.277 1.00 97.94 110 ILE A CA 1
ATOM 827 C C . ILE A 1 110 ? -3.208 4.136 -10.777 1.00 97.94 110 ILE A C 1
ATOM 829 O O . ILE A 1 110 ? -2.861 5.145 -11.392 1.00 97.94 110 ILE A O 1
ATOM 833 N N . HIS A 1 111 ? -3.376 2.963 -11.395 1.00 98.12 111 HIS A N 1
ATOM 834 C CA . HIS A 1 111 ? -3.121 2.773 -12.830 1.00 98.12 111 HIS A CA 1
ATOM 835 C C . HIS A 1 111 ? -4.084 3.554 -13.727 1.00 98.12 111 HIS A C 1
ATOM 837 O O . HIS A 1 111 ? -3.708 3.991 -14.819 1.00 98.12 111 HIS A O 1
ATOM 843 N N . ARG A 1 112 ? -5.325 3.748 -13.275 1.00 97.00 112 ARG A N 1
ATOM 844 C CA . ARG A 1 112 ? -6.348 4.513 -13.994 1.00 97.00 112 ARG A CA 1
ATOM 845 C C . ARG A 1 112 ? -6.113 6.016 -13.901 1.00 97.00 112 ARG A C 1
ATOM 847 O O . ARG A 1 112 ? -6.190 6.703 -14.916 1.00 97.00 112 ARG A O 1
ATOM 854 N N . GLU A 1 113 ? -5.823 6.515 -12.704 1.00 95.50 113 GLU A N 1
ATOM 855 C CA . GLU A 1 113 ? -5.652 7.944 -12.427 1.00 95.50 113 GLU A CA 1
ATOM 856 C C . GLU A 1 113 ? -4.259 8.458 -12.821 1.00 95.50 113 GLU A C 1
ATOM 858 O O . GLU A 1 113 ? -4.106 9.632 -13.160 1.00 95.50 113 GLU A O 1
ATOM 863 N N . LYS A 1 114 ? -3.240 7.588 -12.863 1.00 94.50 114 LYS A N 1
ATOM 864 C CA . LYS A 1 114 ? -1.869 7.915 -13.290 1.00 94.50 114 LYS A CA 1
ATOM 865 C C . LYS A 1 114 ? -1.325 9.138 -12.540 1.00 94.50 114 LYS A C 1
ATOM 867 O O . LYS A 1 114 ? -1.266 9.148 -11.313 1.00 94.50 114 LYS A O 1
ATOM 872 N N . ARG A 1 115 ? -0.955 10.198 -13.268 1.00 90.88 115 ARG A N 1
ATOM 873 C CA . ARG A 1 115 ? -0.458 11.463 -12.709 1.00 90.88 115 ARG A CA 1
ATOM 874 C C . ARG A 1 115 ? -1.494 12.168 -11.829 1.00 90.88 115 ARG A C 1
ATOM 876 O O . ARG A 1 115 ? -1.110 12.941 -10.956 1.00 90.88 115 ARG A O 1
ATOM 883 N N . SER A 1 116 ? -2.784 11.908 -12.051 1.00 90.88 116 SER A N 1
ATOM 884 C CA . SER A 1 116 ? -3.889 12.481 -11.279 1.00 90.88 116 SER A CA 1
ATOM 885 C C . SER A 1 116 ? -4.163 11.758 -9.961 1.00 90.88 116 SER A C 1
ATOM 887 O O . SER A 1 116 ? -4.919 12.285 -9.149 1.00 90.88 116 SER A O 1
ATOM 889 N N . TYR A 1 117 ? -3.528 10.609 -9.709 1.00 93.31 117 TYR A N 1
ATOM 890 C CA . TYR A 1 117 ? -3.691 9.910 -8.438 1.00 93.31 117 TYR A CA 1
ATOM 891 C C . TYR A 1 117 ? -3.174 10.766 -7.278 1.00 93.31 117 TYR A C 1
ATOM 893 O O . TYR A 1 117 ? -2.050 11.278 -7.323 1.00 93.31 117 TYR A O 1
ATOM 901 N N . GLY A 1 118 ? -4.016 10.939 -6.257 1.00 84.00 118 GLY A N 1
ATOM 902 C CA . GLY A 1 118 ? -3.741 11.803 -5.109 1.00 84.00 118 GLY A CA 1
ATOM 903 C C . GLY A 1 118 ? -3.906 13.305 -5.379 1.00 84.00 118 GLY A C 1
ATOM 904 O O . GLY A 1 118 ? -3.510 14.106 -4.544 1.00 84.00 118 GLY A O 1
ATOM 905 N N . GLN A 1 119 ? -4.456 13.737 -6.519 1.00 76.88 119 GLN A N 1
ATOM 906 C CA . GLN A 1 119 ? -4.693 15.166 -6.761 1.00 76.88 119 GLN A CA 1
ATOM 907 C C . GLN A 1 119 ? -6.039 15.634 -6.185 1.00 76.88 119 GLN A C 1
ATOM 909 O O . GLN A 1 119 ? -7.091 15.274 -6.705 1.00 76.88 119 GLN A O 1
ATOM 914 N N . SER A 1 120 ? -6.001 16.504 -5.175 1.00 62.34 120 SER A N 1
ATOM 915 C CA . SER A 1 120 ? -7.132 17.335 -4.723 1.00 62.34 120 SER A CA 1
ATOM 916 C C . SER A 1 120 ? -7.159 18.693 -5.444 1.00 62.34 120 SER A C 1
ATOM 918 O O . SER A 1 120 ? -8.234 19.207 -5.752 1.00 62.34 120 SER A O 1
ATOM 920 N N . SER A 1 121 ? -5.985 19.244 -5.793 1.00 56.53 121 SER A N 1
ATOM 921 C CA . SER A 1 121 ? -5.840 20.529 -6.490 1.00 56.53 121 SER A CA 1
ATOM 922 C C . SER A 1 121 ? -4.719 20.530 -7.570 1.00 56.53 121 SER A C 1
ATOM 924 O O . SER A 1 121 ? -3.610 20.011 -7.350 1.00 56.53 121 SER A O 1
ATOM 926 N N . PRO A 1 122 ? -4.952 21.084 -8.783 1.00 54.97 122 PRO A N 1
ATOM 927 C CA . PRO A 1 122 ? -3.899 21.252 -9.788 1.00 54.97 122 PRO A CA 1
ATOM 928 C C . PRO A 1 122 ? -2.909 22.364 -9.402 1.00 54.97 122 PRO A C 1
ATOM 930 O O . PRO A 1 122 ? -3.310 23.479 -9.090 1.00 54.97 122 PRO A O 1
ATOM 933 N N . GLY A 1 123 ? -1.603 22.098 -9.520 1.00 54.62 123 GLY A N 1
ATOM 934 C CA . GLY A 1 123 ? -0.570 23.148 -9.573 1.00 54.62 123 GLY A CA 1
ATOM 935 C C . GLY A 1 123 ? 0.173 23.479 -8.274 1.00 54.62 123 GLY A C 1
ATOM 936 O O . GLY A 1 123 ? 1.174 24.190 -8.336 1.00 54.62 123 GLY A O 1
ATOM 937 N N . GLN A 1 124 ? -0.232 22.940 -7.123 1.00 59.88 124 GLN A N 1
ATOM 938 C CA . GLN A 1 124 ? 0.497 23.141 -5.869 1.00 59.88 124 GLN A CA 1
ATOM 939 C C . GLN A 1 124 ? 1.743 22.237 -5.779 1.00 59.88 124 GLN A C 1
ATOM 941 O O . GLN A 1 124 ? 1.680 21.022 -5.980 1.00 59.88 124 GLN A O 1
ATOM 946 N N . ARG A 1 125 ? 2.901 22.838 -5.500 1.00 60.59 125 ARG A N 1
ATOM 947 C CA . ARG A 1 125 ? 4.162 22.141 -5.214 1.00 60.59 125 ARG A CA 1
ATOM 948 C C . ARG A 1 125 ? 4.572 22.467 -3.787 1.00 60.59 125 ARG A C 1
ATOM 950 O O . ARG A 1 125 ? 4.473 23.625 -3.386 1.00 60.59 125 ARG A O 1
ATOM 957 N N . ALA A 1 126 ? 5.039 21.464 -3.053 1.00 60.78 126 ALA A N 1
ATOM 958 C CA . ALA A 1 126 ? 5.721 21.691 -1.792 1.00 60.78 126 ALA A CA 1
ATOM 959 C C . ALA A 1 126 ? 6.957 22.550 -2.045 1.00 60.78 126 ALA A C 1
ATOM 961 O O . ALA A 1 126 ? 7.577 22.486 -3.114 1.00 60.78 126 ALA A O 1
ATOM 962 N N . LEU A 1 127 ? 7.284 23.388 -1.060 1.00 59.91 127 LEU A N 1
ATOM 963 C CA . LEU A 1 127 ? 8.538 24.123 -1.062 1.00 59.91 127 LEU A CA 1
ATOM 964 C C . LEU A 1 127 ? 9.673 23.105 -1.236 1.00 59.91 127 LEU A C 1
ATOM 966 O O . LEU A 1 127 ? 9.618 22.022 -0.652 1.00 59.91 127 LEU A O 1
ATOM 970 N N . PHE A 1 128 ? 10.671 23.442 -2.053 1.00 63.19 128 PHE A N 1
ATOM 971 C CA . PHE A 1 128 ? 11.839 22.591 -2.256 1.00 63.19 128 PHE A CA 1
ATOM 972 C C . PHE A 1 128 ? 12.433 22.222 -0.893 1.00 63.19 128 PHE A C 1
ATOM 974 O O . PHE A 1 128 ? 12.916 23.094 -0.171 1.00 63.19 128 PHE A O 1
ATOM 981 N N . LEU A 1 129 ? 12.351 20.944 -0.527 1.00 65.06 129 LEU A N 1
ATOM 982 C CA . LEU A 1 129 ? 12.976 20.453 0.690 1.00 65.06 129 LEU A CA 1
ATOM 983 C C . LEU A 1 129 ? 14.469 20.378 0.433 1.00 65.06 129 LEU A C 1
ATOM 985 O O . LEU A 1 129 ? 14.919 19.644 -0.451 1.00 65.06 129 LEU A O 1
ATOM 989 N N . GLU A 1 130 ? 15.249 21.112 1.219 1.00 68.75 130 GLU A N 1
ATOM 990 C CA . GLU A 1 130 ? 16.681 20.893 1.188 1.00 68.75 130 GLU A CA 1
ATOM 991 C C . GLU A 1 130 ? 16.976 19.483 1.701 1.00 68.75 130 GLU A C 1
ATOM 993 O O . GLU A 1 130 ? 16.490 19.056 2.750 1.00 68.75 130 GLU A O 1
ATOM 998 N N . ASN A 1 131 ? 17.795 18.750 0.954 1.00 73.81 131 ASN A N 1
ATOM 999 C CA . ASN A 1 131 ? 18.070 17.342 1.214 1.00 73.81 131 ASN A CA 1
ATOM 1000 C C . ASN A 1 131 ? 18.562 17.065 2.650 1.00 73.81 131 ASN A C 1
ATOM 1002 O O . ASN A 1 131 ? 18.220 16.051 3.253 1.00 73.81 131 ASN A O 1
ATOM 1006 N N . HIS A 1 132 ? 19.308 18.007 3.234 1.00 73.44 132 HIS A N 1
ATOM 1007 C CA . HIS A 1 132 ? 19.792 17.910 4.609 1.00 73.44 132 HIS A CA 1
ATOM 1008 C C . HIS A 1 132 ? 18.649 17.906 5.647 1.00 73.44 132 HIS A C 1
ATOM 1010 O O . HIS A 1 132 ? 18.746 17.217 6.661 1.00 73.44 132 HIS A O 1
ATOM 1016 N N . GLN A 1 133 ? 17.554 18.634 5.390 1.00 75.94 133 GLN A N 1
ATOM 1017 C CA . GLN A 1 133 ? 16.381 18.681 6.270 1.00 75.94 133 GLN A CA 1
ATOM 1018 C C . GLN A 1 133 ? 15.645 17.346 6.235 1.00 75.94 133 GLN A C 1
ATOM 1020 O O . GLN A 1 133 ? 15.298 16.800 7.282 1.00 75.94 133 GLN A O 1
ATOM 1025 N N . LEU A 1 134 ? 15.456 16.793 5.033 1.00 79.50 134 LEU A N 1
ATOM 1026 C CA . LEU A 1 134 ? 14.842 15.481 4.858 1.00 79.50 134 LEU A CA 1
ATOM 1027 C C . LEU A 1 134 ? 15.687 14.383 5.514 1.00 79.50 134 LEU A C 1
ATOM 1029 O O . LEU A 1 134 ? 15.137 13.556 6.237 1.00 79.50 134 LEU A O 1
ATOM 1033 N N . ALA A 1 135 ? 17.009 14.414 5.323 1.00 77.75 135 ALA A N 1
ATOM 1034 C CA . ALA A 1 135 ? 17.936 13.490 5.967 1.00 77.75 135 ALA A CA 1
ATOM 1035 C C . ALA A 1 135 ? 17.788 13.532 7.499 1.00 77.75 135 ALA A C 1
ATOM 1037 O O . ALA A 1 135 ? 17.537 12.502 8.123 1.00 77.75 135 ALA A O 1
ATOM 1038 N N . ALA A 1 136 ? 17.834 14.720 8.109 1.00 75.56 136 ALA A N 1
ATOM 1039 C CA . ALA A 1 136 ? 17.637 14.861 9.552 1.00 75.56 136 ALA A CA 1
ATOM 1040 C C . ALA A 1 136 ? 16.272 14.314 10.016 1.00 75.56 136 ALA A C 1
ATOM 1042 O O . ALA A 1 136 ? 16.183 13.634 11.037 1.00 75.56 136 ALA A O 1
ATOM 1043 N N . ALA A 1 137 ? 15.207 14.559 9.249 1.00 76.12 137 ALA A N 1
ATOM 1044 C CA . ALA A 1 137 ? 13.851 14.157 9.613 1.00 76.12 137 ALA A CA 1
ATOM 1045 C C . ALA A 1 137 ? 13.610 12.646 9.589 1.00 76.12 137 ALA A C 1
ATOM 1047 O O . ALA A 1 137 ? 12.792 12.154 10.367 1.00 76.12 137 ALA A O 1
ATOM 1048 N N . ILE A 1 138 ? 14.307 11.914 8.717 1.00 76.69 138 ILE A N 1
ATOM 1049 C CA . ILE A 1 138 ? 14.272 10.445 8.702 1.00 76.69 138 ILE A CA 1
ATOM 1050 C C . ILE A 1 138 ? 15.236 9.821 9.726 1.00 76.69 138 ILE A C 1
ATOM 1052 O O . ILE A 1 138 ? 15.393 8.603 9.747 1.00 76.69 138 ILE A O 1
ATOM 1056 N N . GLY A 1 139 ? 15.884 10.634 10.570 1.00 64.75 139 GLY A N 1
ATOM 1057 C CA . GLY A 1 139 ? 16.840 10.161 11.572 1.00 64.75 139 GLY A CA 1
ATOM 1058 C C . GLY A 1 139 ? 18.179 9.727 10.974 1.00 64.75 139 GLY A C 1
ATOM 1059 O O . GLY A 1 139 ? 18.810 8.808 11.493 1.00 64.75 139 GLY A O 1
ATOM 1060 N N . PHE A 1 140 ? 18.606 10.350 9.874 1.00 65.75 140 PHE A N 1
ATOM 1061 C CA . PHE A 1 140 ? 19.912 10.092 9.275 1.00 65.75 140 PHE A CA 1
ATOM 1062 C C . PHE A 1 140 ? 21.048 10.609 10.173 1.00 65.75 140 PHE A C 1
ATOM 1064 O O . PHE A 1 140 ? 21.067 11.788 10.528 1.00 65.75 140 PHE A O 1
ATOM 1071 N N . ASP A 1 141 ? 22.018 9.744 10.487 1.00 57.09 141 ASP A N 1
ATOM 1072 C CA . ASP A 1 141 ? 23.261 10.106 11.177 1.00 57.09 141 ASP A CA 1
ATOM 1073 C C . ASP A 1 141 ? 24.411 10.275 10.159 1.00 57.09 141 ASP A C 1
ATOM 1075 O O . ASP A 1 141 ? 24.861 9.282 9.572 1.00 57.09 141 ASP A O 1
ATOM 1079 N N . PRO A 1 142 ? 24.938 11.502 9.966 1.00 51.59 142 PRO A N 1
ATOM 1080 C CA . PRO A 1 142 ? 26.071 11.763 9.082 1.00 51.59 142 PRO A CA 1
ATOM 1081 C C . PRO A 1 142 ? 27.360 11.018 9.459 1.00 51.59 142 PRO A C 1
ATOM 1083 O O . PRO A 1 142 ? 28.261 10.958 8.631 1.00 51.59 142 PRO A O 1
ATOM 1086 N N . GLY A 1 143 ? 27.487 10.478 10.678 1.00 51.41 143 GLY A N 1
ATOM 1087 C CA . GLY A 1 143 ? 28.669 9.754 11.158 1.00 51.41 143 GLY A CA 1
ATOM 1088 C C . GLY A 1 143 ? 28.753 8.282 10.729 1.00 51.41 143 GLY A C 1
ATOM 1089 O O . GLY A 1 143 ? 29.838 7.699 10.762 1.00 51.41 143 GLY A O 1
ATOM 1090 N N . MET A 1 144 ? 27.654 7.671 10.269 1.00 48.06 144 MET A N 1
ATOM 1091 C CA . MET A 1 144 ? 27.605 6.264 9.832 1.00 48.06 144 MET A CA 1
ATOM 1092 C C . MET A 1 144 ? 27.936 6.093 8.333 1.00 48.06 144 MET A C 1
ATOM 1094 O O . MET A 1 144 ? 27.179 5.510 7.554 1.00 48.06 144 MET A O 1
ATOM 1098 N N . ILE A 1 145 ? 29.085 6.620 7.893 1.00 46.56 145 ILE A N 1
ATOM 1099 C CA . ILE A 1 145 ? 29.478 6.669 6.472 1.00 46.56 145 ILE A CA 1
ATOM 1100 C C . ILE A 1 145 ? 30.103 5.333 6.008 1.00 46.56 145 ILE A C 1
ATOM 1102 O O . ILE A 1 145 ? 31.309 5.130 6.112 1.00 46.56 145 ILE A O 1
ATOM 1106 N N . GLY A 1 146 ? 29.304 4.435 5.410 1.00 47.09 146 GLY A N 1
ATOM 1107 C CA . GLY A 1 146 ? 29.757 3.218 4.693 1.00 47.09 146 GLY A CA 1
ATOM 1108 C C . GLY A 1 146 ? 29.432 3.254 3.182 1.00 47.09 146 GLY A C 1
ATOM 1109 O O . GLY A 1 146 ? 28.491 3.954 2.830 1.00 47.09 146 GLY A O 1
ATOM 1110 N N . PRO A 1 147 ? 30.190 2.605 2.262 1.00 39.44 147 PRO A N 1
ATOM 1111 C CA . PRO A 1 147 ? 30.338 2.934 0.816 1.00 39.44 147 PRO A CA 1
ATOM 1112 C C . PRO A 1 147 ? 29.106 3.018 -0.102 1.00 39.44 147 PRO A C 1
ATOM 1114 O O . PRO A 1 147 ? 29.260 3.407 -1.256 1.00 39.44 147 PRO A O 1
ATOM 1117 N N . THR A 1 148 ? 27.909 2.628 0.328 1.00 44.72 148 THR A N 1
ATOM 1118 C CA . THR A 1 148 ? 26.759 2.453 -0.575 1.00 44.72 148 THR A CA 1
ATOM 1119 C C . THR A 1 148 ? 25.773 3.619 -0.518 1.00 44.72 148 THR A C 1
ATOM 1121 O O . THR A 1 148 ? 25.585 4.240 0.520 1.00 44.72 148 THR A O 1
ATOM 1124 N N . SER A 1 149 ? 25.130 3.902 -1.651 1.00 51.00 149 SER A N 1
ATOM 1125 C CA . SER A 1 149 ? 24.185 4.987 -1.982 1.00 51.00 149 SER A CA 1
ATOM 1126 C C . SER A 1 149 ? 22.925 5.132 -1.103 1.00 51.00 149 SER A C 1
ATOM 1128 O O . SER A 1 149 ? 22.024 5.887 -1.446 1.00 51.00 149 SER A O 1
ATOM 1130 N N . ARG A 1 150 ? 22.860 4.489 0.067 1.00 53.72 150 ARG A N 1
ATOM 1131 C CA . ARG A 1 150 ? 21.813 4.687 1.094 1.00 53.72 150 ARG A CA 1
ATOM 1132 C C . ARG A 1 150 ? 22.041 5.950 1.949 1.00 53.72 150 ARG A C 1
ATOM 1134 O O . ARG A 1 150 ? 21.538 6.045 3.060 1.00 53.72 150 ARG A O 1
ATOM 1141 N N . ARG A 1 151 ? 22.865 6.878 1.455 1.00 63.38 151 ARG A N 1
ATOM 1142 C CA . ARG A 1 151 ? 23.446 8.019 2.191 1.00 63.38 151 ARG A CA 1
ATOM 1143 C C . ARG A 1 151 ? 22.663 9.322 2.041 1.00 63.38 151 ARG A C 1
ATOM 1145 O O . ARG A 1 151 ? 22.913 10.263 2.778 1.00 63.38 151 ARG A O 1
ATOM 1152 N N . ASP A 1 152 ? 21.775 9.384 1.058 1.00 78.38 152 ASP A N 1
ATOM 1153 C CA . ASP A 1 152 ? 21.051 10.581 0.653 1.00 78.38 152 ASP A CA 1
ATOM 1154 C C . ASP A 1 152 ? 19.616 10.150 0.293 1.00 78.38 152 ASP A C 1
ATOM 1156 O O . ASP A 1 152 ? 19.454 9.321 -0.609 1.00 78.38 152 ASP A O 1
ATOM 1160 N N . PRO A 1 153 ? 18.579 10.647 0.996 1.00 84.31 153 PRO A N 1
ATOM 1161 C CA . PRO A 1 153 ? 17.191 10.258 0.747 1.00 84.31 153 PRO A CA 1
ATOM 1162 C C . PRO A 1 153 ? 16.745 10.515 -0.694 1.00 84.31 153 PRO A C 1
ATOM 1164 O O . PRO A 1 153 ? 16.019 9.704 -1.270 1.00 84.31 153 PRO A O 1
ATOM 1167 N N . VAL A 1 154 ? 17.189 11.622 -1.293 1.00 87.06 154 VAL A N 1
ATOM 1168 C CA . VAL A 1 154 ? 16.843 12.000 -2.665 1.00 87.06 154 VAL A CA 1
ATOM 1169 C C . VAL A 1 154 ? 17.522 11.072 -3.665 1.00 87.06 154 VAL A C 1
ATOM 1171 O O . VAL A 1 154 ? 16.859 10.544 -4.561 1.00 87.06 154 VAL A O 1
ATOM 1174 N N . GLU A 1 155 ? 18.817 10.811 -3.494 1.00 87.19 155 GLU A N 1
ATOM 1175 C CA . GLU A 1 155 ? 19.540 9.866 -4.355 1.00 87.19 155 GLU A CA 1
ATOM 1176 C C . GLU A 1 155 ? 19.018 8.437 -4.200 1.00 87.19 155 GLU A C 1
ATOM 1178 O O . GLU A 1 155 ? 18.921 7.704 -5.185 1.00 87.19 155 GLU A O 1
ATOM 1183 N N . PHE A 1 156 ? 18.605 8.044 -2.993 1.00 88.94 156 PHE A N 1
ATOM 1184 C CA . PHE A 1 156 ? 17.949 6.763 -2.767 1.00 88.94 156 PHE A CA 1
ATOM 1185 C C . PHE A 1 156 ? 16.636 6.666 -3.551 1.00 88.94 156 PHE A C 1
ATOM 1187 O O . PHE A 1 156 ? 16.449 5.702 -4.293 1.00 88.94 156 PHE A O 1
ATOM 1194 N N . MET A 1 157 ? 15.759 7.674 -3.468 1.00 92.06 157 MET A N 1
ATOM 1195 C CA . MET A 1 157 ? 14.507 7.698 -4.237 1.00 92.06 157 MET A CA 1
ATOM 1196 C C . MET A 1 157 ? 14.763 7.604 -5.750 1.00 92.06 157 MET A C 1
ATOM 1198 O O . MET A 1 157 ? 14.115 6.808 -6.434 1.00 92.06 157 MET A O 1
ATOM 1202 N N . ARG A 1 158 ? 15.747 8.351 -6.272 1.00 92.94 158 ARG A N 1
ATOM 1203 C CA . ARG A 1 158 ? 16.162 8.287 -7.688 1.00 92.94 158 ARG A CA 1
ATOM 1204 C C . ARG A 1 158 ? 16.675 6.907 -8.077 1.00 92.94 158 ARG A C 1
ATOM 1206 O O . ARG A 1 158 ? 16.266 6.370 -9.104 1.00 92.94 158 ARG A O 1
ATOM 1213 N N . TYR A 1 159 ? 17.543 6.326 -7.253 1.00 92.69 159 TYR A N 1
ATOM 1214 C CA . TYR A 1 159 ? 18.099 4.996 -7.469 1.00 92.69 159 TYR A CA 1
ATOM 1215 C C . TYR A 1 159 ? 17.005 3.924 -7.511 1.00 92.69 159 TYR A C 1
ATOM 1217 O O . TYR A 1 159 ? 16.977 3.113 -8.439 1.00 92.69 159 TYR A O 1
ATOM 1225 N N . VAL A 1 160 ? 16.087 3.934 -6.539 1.00 93.31 160 VAL A N 1
ATOM 1226 C CA . VAL A 1 160 ? 14.966 2.986 -6.481 1.00 93.31 160 VAL A CA 1
ATOM 1227 C C . VAL A 1 160 ? 14.093 3.114 -7.723 1.00 93.31 160 VAL A C 1
ATOM 1229 O O . VAL A 1 160 ? 13.797 2.104 -8.367 1.00 93.31 160 VAL A O 1
ATOM 1232 N N . TYR A 1 161 ? 13.723 4.343 -8.091 1.00 95.69 161 TYR A N 1
ATOM 1233 C CA . TYR A 1 161 ? 12.907 4.601 -9.273 1.00 95.69 161 TYR A CA 1
ATOM 1234 C C . TYR A 1 161 ? 13.591 4.082 -10.546 1.00 95.69 161 TYR A C 1
ATOM 1236 O O . TYR A 1 161 ? 13.025 3.244 -11.250 1.00 95.69 161 TYR A O 1
ATOM 1244 N N . ALA A 1 162 ? 14.851 4.461 -10.783 1.00 95.06 162 ALA A N 1
ATOM 1245 C CA . ALA A 1 162 ? 15.622 4.019 -11.944 1.00 95.06 162 ALA A CA 1
ATOM 1246 C C . ALA A 1 162 ? 15.747 2.488 -12.021 1.00 95.06 162 ALA A C 1
ATOM 1248 O O . ALA A 1 162 ? 15.616 1.894 -13.095 1.00 95.06 162 ALA A O 1
ATOM 1249 N N . ARG A 1 163 ? 15.976 1.823 -10.880 1.00 92.81 163 ARG A N 1
ATOM 1250 C CA . ARG A 1 163 ? 16.116 0.363 -10.807 1.00 92.81 163 ARG A CA 1
ATOM 1251 C C . ARG A 1 163 ? 14.805 -0.355 -11.116 1.00 92.81 163 ARG A C 1
ATOM 1253 O O . ARG A 1 163 ? 14.823 -1.364 -11.821 1.00 92.81 163 ARG A O 1
ATOM 1260 N N . CYS A 1 164 ? 13.679 0.166 -10.638 1.00 94.44 164 CYS A N 1
ATOM 1261 C CA . CYS A 1 164 ? 12.364 -0.381 -10.958 1.00 94.44 164 CYS A CA 1
ATOM 1262 C C . CYS A 1 164 ? 11.991 -0.146 -12.425 1.00 94.44 164 CYS A C 1
ATOM 1264 O O . CYS A 1 164 ? 11.545 -1.079 -13.087 1.00 94.44 164 CYS A O 1
ATOM 1266 N N . MET A 1 165 ? 12.251 1.047 -12.967 1.00 94.31 165 MET A N 1
ATOM 1267 C CA . MET A 1 165 ? 12.034 1.334 -14.388 1.00 94.31 165 MET A CA 1
ATOM 1268 C C . MET A 1 165 ? 12.898 0.450 -15.287 1.00 94.31 165 MET A C 1
ATOM 1270 O O . MET A 1 165 ? 12.430 -0.016 -16.322 1.00 94.31 165 MET A O 1
ATOM 1274 N N . SER A 1 166 ? 14.132 0.153 -14.871 1.00 92.69 166 SER A N 1
ATOM 1275 C CA . SER A 1 166 ? 14.974 -0.823 -15.560 1.00 92.69 166 SER A CA 1
ATOM 1276 C C . SER A 1 166 ? 14.324 -2.209 -15.582 1.00 92.69 166 SER A C 1
ATOM 1278 O O . SER A 1 166 ? 14.191 -2.795 -16.648 1.00 92.69 166 SER A O 1
ATOM 1280 N N . LEU A 1 167 ? 13.831 -2.703 -14.440 1.00 91.69 167 LEU A N 1
ATOM 1281 C CA . LEU A 1 167 ? 13.139 -3.995 -14.364 1.00 91.69 167 LEU A CA 1
ATOM 1282 C C . LEU A 1 167 ? 11.869 -4.042 -15.237 1.00 91.69 167 LEU A C 1
ATOM 1284 O O . LEU A 1 167 ? 11.621 -5.038 -15.909 1.00 91.69 167 LEU A O 1
ATOM 1288 N N . LEU A 1 168 ? 11.088 -2.959 -15.265 1.00 93.06 168 LEU A N 1
ATOM 1289 C CA . LEU A 1 168 ? 9.900 -2.834 -16.118 1.00 93.06 168 LEU A CA 1
ATOM 1290 C C . LEU A 1 168 ? 10.253 -2.772 -17.615 1.00 93.06 168 LEU A C 1
ATOM 1292 O O . LEU A 1 168 ? 9.466 -3.225 -18.444 1.00 93.06 168 LEU A O 1
ATOM 1296 N N . ARG A 1 169 ? 11.425 -2.240 -17.984 1.00 91.88 169 ARG A N 1
ATOM 1297 C CA . ARG A 1 169 ? 11.936 -2.322 -19.364 1.00 91.88 169 ARG A CA 1
ATOM 1298 C C . ARG A 1 169 ? 12.368 -3.737 -19.718 1.00 91.88 169 ARG A C 1
ATOM 1300 O O . ARG A 1 169 ? 11.932 -4.244 -20.740 1.00 91.88 169 ARG A O 1
ATOM 1307 N N . LEU A 1 170 ? 13.114 -4.413 -18.840 1.00 90.00 170 LEU A N 1
ATOM 1308 C CA . LEU A 1 170 ? 13.482 -5.824 -19.034 1.00 90.00 170 LEU A CA 1
ATOM 1309 C C . LEU A 1 170 ? 12.247 -6.716 -19.238 1.00 90.00 170 LEU A C 1
ATOM 1311 O O . LEU A 1 170 ? 12.320 -7.721 -19.935 1.00 90.00 170 LEU A O 1
ATOM 1315 N N . ALA A 1 171 ? 11.101 -6.350 -18.650 1.00 89.38 171 ALA A N 1
ATOM 1316 C CA . ALA A 1 171 ? 9.839 -7.067 -18.826 1.00 89.38 171 ALA A CA 1
ATOM 1317 C C . ALA A 1 171 ? 9.283 -7.037 -20.259 1.00 89.38 171 ALA A C 1
ATOM 1319 O O . ALA A 1 171 ? 8.481 -7.910 -20.586 1.00 89.38 171 ALA A O 1
ATOM 1320 N N . GLN A 1 172 ? 9.679 -6.055 -21.075 1.00 90.94 172 GLN A N 1
ATOM 1321 C CA . GLN A 1 172 ? 9.094 -5.790 -22.395 1.00 90.94 172 GLN A CA 1
ATOM 1322 C C . GLN A 1 172 ? 10.120 -5.666 -23.536 1.00 90.94 172 GLN A C 1
ATOM 1324 O O . GLN A 1 172 ? 9.741 -5.599 -24.705 1.00 90.94 172 GLN A O 1
ATOM 1329 N N . GLU A 1 173 ? 11.409 -5.615 -23.204 1.00 88.31 173 GLU A N 1
ATOM 1330 C CA . GLU A 1 173 ? 12.525 -5.454 -24.133 1.00 88.31 173 GLU A CA 1
ATOM 1331 C C . GLU A 1 173 ? 13.528 -6.597 -23.966 1.00 88.31 173 GLU A C 1
ATOM 1333 O O . GLU A 1 173 ? 13.762 -7.094 -22.863 1.00 88.31 173 GLU A O 1
ATOM 1338 N N . GLU A 1 174 ? 14.135 -7.002 -25.079 1.00 84.94 174 GLU A N 1
ATOM 1339 C CA . GLU A 1 174 ? 15.259 -7.933 -25.074 1.00 84.94 174 GLU A CA 1
ATOM 1340 C C . GLU A 1 174 ? 16.432 -7.360 -24.274 1.00 84.94 174 GLU A C 1
ATOM 1342 O O . GLU A 1 174 ? 16.710 -6.158 -24.336 1.00 84.94 174 GLU A O 1
ATOM 1347 N N . TYR A 1 175 ? 17.148 -8.216 -23.541 1.00 80.62 175 TYR A N 1
ATOM 1348 C CA . TYR A 1 175 ? 18.251 -7.758 -22.702 1.00 80.62 175 TYR A CA 1
ATOM 1349 C C . TYR A 1 175 ? 19.510 -8.614 -22.826 1.00 80.62 175 TYR A C 1
ATOM 1351 O O . TYR A 1 175 ? 19.433 -9.839 -22.930 1.00 80.62 175 TYR A O 1
ATOM 1359 N N . PRO A 1 176 ? 20.700 -7.987 -22.796 1.00 80.25 176 PRO A N 1
ATOM 1360 C CA . PRO A 1 176 ? 21.956 -8.713 -22.858 1.00 80.25 176 PRO A CA 1
ATOM 1361 C C . PRO A 1 176 ? 22.225 -9.419 -21.525 1.00 80.25 176 PRO A C 1
ATOM 1363 O O . PRO A 1 176 ? 22.463 -8.782 -20.496 1.00 80.25 176 PRO A O 1
ATOM 1366 N N . ASN A 1 177 ? 22.241 -10.748 -21.553 1.00 79.81 177 ASN A N 1
ATOM 1367 C CA . ASN A 1 177 ? 22.730 -11.576 -20.465 1.00 79.81 177 ASN A CA 1
ATOM 1368 C C . ASN A 1 177 ? 24.256 -11.644 -20.555 1.00 79.81 177 ASN A C 1
ATOM 1370 O O . ASN A 1 177 ? 24.832 -12.462 -21.273 1.00 79.81 177 ASN A O 1
ATOM 1374 N N . THR A 1 178 ? 24.922 -10.741 -19.839 1.00 80.19 178 THR A N 1
ATOM 1375 C CA . THR A 1 178 ? 26.384 -10.592 -19.879 1.00 80.19 178 THR A CA 1
ATOM 1376 C C . THR A 1 178 ? 27.135 -11.811 -19.349 1.00 80.19 178 THR A C 1
ATOM 1378 O O . THR A 1 178 ? 28.283 -12.016 -19.732 1.00 80.19 178 THR A O 1
ATOM 1381 N N . HIS A 1 179 ? 26.505 -12.627 -18.499 1.00 78.12 179 HIS A N 1
ATOM 1382 C CA . HIS A 1 179 ? 27.103 -13.853 -17.973 1.00 78.12 179 HIS A CA 1
ATOM 1383 C C . HIS A 1 179 ? 27.113 -14.981 -19.006 1.00 78.12 179 HIS A C 1
ATOM 1385 O O . HIS A 1 179 ? 28.092 -15.716 -19.096 1.00 78.12 179 HIS A O 1
ATOM 1391 N N . GLU A 1 180 ? 26.042 -15.103 -19.791 1.00 82.06 180 GLU A N 1
ATOM 1392 C CA . GLU A 1 180 ? 25.878 -16.174 -20.781 1.00 82.06 180 GLU A CA 1
ATOM 1393 C C . GLU A 1 180 ? 26.198 -15.726 -22.217 1.00 82.06 180 GLU A C 1
ATOM 1395 O O . GLU A 1 180 ? 26.190 -16.541 -23.136 1.00 82.06 180 GLU A O 1
ATOM 1400 N N . GLY A 1 181 ? 26.487 -14.438 -22.430 1.00 86.06 181 GLY A N 1
ATOM 1401 C CA . GLY A 1 181 ? 26.827 -13.879 -23.741 1.00 86.06 181 GLY A CA 1
ATOM 1402 C C . GLY A 1 181 ? 25.683 -13.933 -24.758 1.00 86.06 181 GLY A C 1
ATOM 1403 O O . GLY A 1 181 ? 25.938 -13.864 -25.959 1.00 86.06 181 GLY A O 1
ATOM 1404 N N . ARG A 1 182 ? 24.433 -14.069 -24.294 1.00 87.50 182 ARG A N 1
ATOM 1405 C CA . ARG A 1 182 ? 23.229 -14.138 -25.135 1.00 87.50 182 ARG A CA 1
ATOM 1406 C C . ARG A 1 182 ? 22.297 -12.959 -24.895 1.00 87.50 182 ARG A C 1
ATOM 1408 O O . ARG A 1 182 ? 22.431 -12.230 -23.916 1.00 87.50 182 ARG A O 1
ATOM 1415 N N . ILE A 1 183 ? 21.344 -12.790 -25.801 1.00 85.75 183 ILE A N 1
ATOM 1416 C CA . ILE A 1 183 ? 20.233 -11.857 -25.640 1.00 85.75 183 ILE A CA 1
ATOM 1417 C C . ILE A 1 183 ? 19.030 -12.670 -25.170 1.00 85.75 183 ILE A C 1
ATOM 1419 O O . ILE A 1 183 ? 18.621 -13.617 -25.844 1.00 85.75 183 ILE A O 1
ATOM 1423 N N . ASP A 1 184 ? 18.502 -12.321 -24.003 1.00 84.88 184 ASP A N 1
ATOM 1424 C CA . ASP A 1 184 ? 17.325 -12.965 -23.439 1.00 84.88 184 ASP A CA 1
ATOM 1425 C C . ASP A 1 184 ? 16.060 -12.271 -23.955 1.00 84.88 184 ASP A C 1
ATOM 1427 O O . ASP A 1 184 ? 15.985 -11.036 -23.923 1.00 84.88 184 ASP A O 1
ATOM 1431 N N . PRO A 1 185 ? 15.062 -13.037 -24.438 1.00 87.50 185 PRO A N 1
ATOM 1432 C CA . PRO A 1 185 ? 13.798 -12.460 -24.861 1.00 87.50 185 PRO A CA 1
ATOM 1433 C C . PRO A 1 185 ? 13.044 -11.895 -23.650 1.00 87.50 185 PRO A C 1
ATOM 1435 O O . PRO A 1 185 ? 13.184 -12.415 -22.533 1.00 87.50 185 PRO A O 1
ATOM 1438 N N . PRO A 1 186 ? 12.210 -10.862 -23.846 1.00 91.12 186 PRO A N 1
ATOM 1439 C CA . PRO A 1 186 ? 11.396 -10.342 -22.765 1.00 91.12 186 PRO A CA 1
ATOM 1440 C C . PRO A 1 186 ? 10.354 -11.380 -22.328 1.00 91.12 186 PRO A C 1
ATOM 1442 O O . PRO A 1 186 ? 9.865 -12.162 -23.150 1.00 91.12 186 PRO A O 1
ATOM 1445 N N . PRO A 1 187 ? 9.957 -11.385 -21.045 1.00 91.00 187 PRO A N 1
ATOM 1446 C CA . PRO A 1 187 ? 8.871 -12.237 -20.590 1.00 91.00 187 PRO A CA 1
ATOM 1447 C C . PRO A 1 187 ? 7.543 -11.847 -21.245 1.00 91.00 187 PRO A C 1
ATOM 1449 O O . PRO A 1 187 ? 6.749 -12.734 -21.532 1.00 91.00 187 PRO A O 1
ATOM 1452 N N . PHE A 1 188 ? 7.294 -10.568 -21.515 1.00 93.62 188 PHE A N 1
ATOM 1453 C CA . PHE A 1 188 ? 6.096 -10.114 -22.218 1.00 93.62 188 PHE A CA 1
ATOM 1454 C C . PHE A 1 188 ? 6.518 -9.363 -23.468 1.00 93.62 188 PHE A C 1
ATOM 1456 O O . PHE A 1 188 ? 7.345 -8.461 -23.390 1.00 93.62 188 PHE A O 1
ATOM 1463 N N . ASP A 1 189 ? 5.958 -9.692 -24.626 1.00 90.94 189 ASP A N 1
ATOM 1464 C CA . ASP A 1 189 ? 6.208 -8.854 -25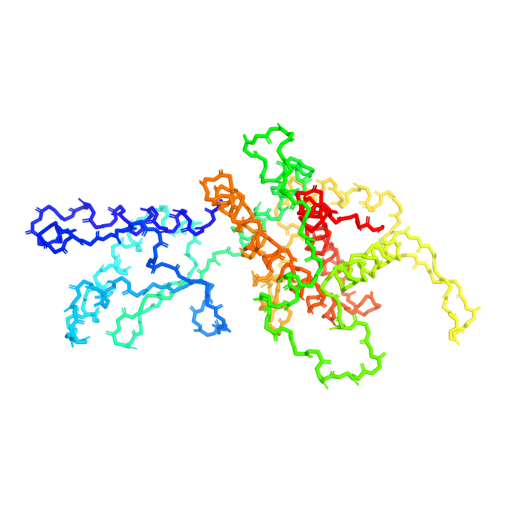.794 1.00 90.94 189 ASP A CA 1
ATOM 1465 C C . ASP A 1 189 ? 5.555 -7.463 -25.632 1.00 90.94 189 ASP A C 1
ATOM 1467 O O . ASP A 1 189 ? 4.758 -7.198 -24.724 1.00 90.94 189 ASP A O 1
ATOM 1471 N N . LYS A 1 190 ? 5.883 -6.532 -26.532 1.00 90.19 190 LYS A N 1
ATOM 1472 C CA . LYS A 1 190 ? 5.376 -5.155 -26.461 1.00 90.19 190 LYS A CA 1
ATOM 1473 C C . LYS A 1 190 ? 3.844 -5.068 -26.534 1.00 90.19 190 LYS A C 1
ATOM 1475 O O . LYS A 1 190 ? 3.259 -4.175 -25.919 1.00 90.19 190 LYS A O 1
ATOM 1480 N N . ALA A 1 191 ? 3.185 -5.948 -27.287 1.00 93.44 191 ALA A N 1
ATOM 1481 C CA . ALA A 1 191 ? 1.730 -5.953 -27.425 1.00 93.44 191 ALA A CA 1
ATOM 1482 C C . ALA A 1 191 ? 1.056 -6.551 -26.179 1.00 93.44 191 ALA A C 1
ATOM 1484 O O . ALA A 1 191 ? 0.068 -5.999 -25.685 1.00 93.44 191 ALA A O 1
ATOM 1485 N N . GLU A 1 192 ? 1.618 -7.630 -25.632 1.00 94.69 192 GLU A N 1
ATOM 1486 C CA . GLU A 1 192 ? 1.227 -8.214 -24.351 1.00 94.69 192 GLU A CA 1
ATOM 1487 C C . GLU A 1 192 ? 1.372 -7.196 -23.219 1.00 94.69 192 GLU A C 1
ATOM 1489 O O . GLU A 1 192 ? 0.428 -6.997 -22.455 1.00 94.69 192 GLU A O 1
ATOM 1494 N N . TRP A 1 193 ? 2.503 -6.491 -23.138 1.00 94.69 193 TRP A N 1
ATOM 1495 C CA . TRP A 1 193 ? 2.733 -5.479 -22.108 1.00 94.69 193 TRP A CA 1
ATOM 1496 C C . TRP A 1 193 ? 1.709 -4.341 -22.181 1.00 94.69 193 TRP A C 1
ATOM 1498 O O . TRP A 1 193 ? 1.113 -3.968 -21.171 1.00 94.69 193 TRP A O 1
ATOM 1508 N N . GLN A 1 194 ? 1.411 -3.836 -23.382 1.00 94.31 194 GLN A N 1
ATOM 1509 C CA . GLN A 1 194 ? 0.356 -2.833 -23.568 1.00 94.31 194 GLN A CA 1
ATOM 1510 C C . GLN A 1 194 ? -1.023 -3.349 -23.144 1.00 94.31 194 GLN A C 1
ATOM 1512 O O . GLN A 1 194 ? -1.840 -2.588 -22.617 1.00 94.31 194 GLN A O 1
ATOM 1517 N N . LYS A 1 195 ? -1.306 -4.637 -23.369 1.00 96.62 195 LYS A N 1
ATOM 1518 C CA . LYS A 1 195 ? -2.535 -5.273 -22.891 1.00 96.62 195 LYS A CA 1
ATOM 1519 C C . LYS A 1 195 ? -2.548 -5.350 -21.363 1.00 96.62 195 LYS A C 1
ATOM 1521 O O . LYS A 1 195 ? -3.552 -4.968 -20.771 1.00 96.62 195 LYS A O 1
ATOM 1526 N N . LEU A 1 196 ? -1.448 -5.761 -20.731 1.00 96.94 196 LEU A N 1
ATOM 1527 C CA . LEU A 1 196 ? -1.306 -5.797 -19.272 1.00 96.94 196 LEU A CA 1
ATOM 1528 C C . LEU A 1 196 ? -1.515 -4.415 -18.652 1.00 96.94 196 LEU A C 1
ATOM 1530 O O . LEU A 1 196 ? -2.303 -4.290 -17.726 1.00 96.94 196 LEU A O 1
ATOM 1534 N N . GLN A 1 197 ? -0.916 -3.362 -19.212 1.00 95.12 197 GLN A N 1
ATOM 1535 C CA . GLN A 1 197 ? -1.107 -1.989 -18.733 1.00 95.12 197 GLN A CA 1
ATOM 1536 C C . GLN A 1 197 ? -2.574 -1.538 -18.770 1.00 95.12 197 GLN A C 1
ATOM 1538 O O . GLN A 1 197 ? -3.021 -0.823 -17.875 1.00 95.12 197 GLN A O 1
ATOM 1543 N N . LYS A 1 198 ? -3.339 -1.955 -19.788 1.00 96.62 198 LYS A N 1
ATOM 1544 C CA . LYS A 1 198 ? -4.788 -1.699 -19.835 1.00 96.62 198 LYS A CA 1
ATOM 1545 C C . LYS A 1 198 ? -5.511 -2.482 -18.745 1.00 96.62 198 LYS A C 1
ATOM 1547 O O . LYS A 1 198 ? -6.295 -1.894 -18.009 1.00 96.62 198 LYS A O 1
ATOM 1552 N N . LEU A 1 199 ? -5.201 -3.773 -18.616 1.00 97.88 199 LEU A N 1
ATOM 1553 C CA . LEU A 1 199 ? -5.803 -4.645 -17.609 1.00 97.88 199 LEU A CA 1
ATOM 1554 C C . LEU A 1 199 ? -5.512 -4.165 -16.185 1.00 97.88 199 LEU A C 1
ATOM 1556 O O . LEU A 1 199 ? -6.418 -4.177 -15.364 1.00 97.88 199 LEU A O 1
ATOM 1560 N N . PHE A 1 200 ? -4.313 -3.652 -15.902 1.00 97.88 200 PHE A N 1
ATOM 1561 C CA . PHE A 1 200 ? -3.979 -3.074 -14.601 1.00 97.88 200 PHE A CA 1
ATOM 1562 C C . PHE A 1 200 ? -4.942 -1.958 -14.183 1.00 97.88 200 PHE A C 1
ATOM 1564 O O . PHE A 1 200 ? -5.194 -1.817 -12.996 1.00 97.88 200 PHE A O 1
ATOM 1571 N N . ALA A 1 201 ? -5.507 -1.189 -15.120 1.00 96.56 201 ALA A N 1
ATOM 1572 C CA . ALA A 1 201 ? -6.450 -0.108 -14.820 1.00 96.56 201 ALA A CA 1
ATOM 1573 C C . ALA A 1 201 ? -7.930 -0.550 -14.776 1.00 96.56 201 ALA A C 1
ATOM 1575 O O . ALA A 1 201 ? -8.772 0.166 -14.209 1.00 96.56 201 ALA A O 1
ATOM 1576 N N . THR A 1 202 ? -8.266 -1.689 -15.396 1.00 96.50 202 THR A N 1
ATOM 1577 C CA . THR A 1 202 ? -9.656 -2.121 -15.633 1.00 96.50 202 THR A CA 1
ATOM 1578 C C . THR A 1 202 ? -10.052 -3.398 -14.896 1.00 96.50 202 THR A C 1
ATOM 1580 O O . THR A 1 202 ? -11.201 -3.507 -14.485 1.00 96.50 202 THR A O 1
ATOM 1583 N N . GLU A 1 203 ? -9.125 -4.331 -14.678 1.00 96.31 203 GLU A N 1
ATOM 1584 C CA . GLU A 1 203 ? -9.391 -5.670 -14.142 1.00 96.31 203 GLU A CA 1
ATOM 1585 C C . GLU A 1 203 ? -8.625 -5.900 -12.838 1.00 96.31 203 GLU A C 1
ATOM 1587 O O . GLU A 1 203 ? -7.439 -6.216 -12.846 1.00 96.31 203 GLU A O 1
ATOM 1592 N N . CYS A 1 204 ? -9.295 -5.780 -11.689 1.00 91.56 204 CYS A N 1
ATOM 1593 C CA . CYS A 1 204 ? -8.632 -5.918 -10.384 1.00 91.56 204 CYS A CA 1
ATOM 1594 C C . CYS A 1 204 ? -8.085 -7.338 -10.135 1.00 91.56 204 CYS A C 1
ATOM 1596 O O . CYS A 1 204 ? -7.075 -7.497 -9.452 1.00 91.56 204 CYS A O 1
ATOM 1598 N N . SER A 1 205 ? -8.710 -8.372 -10.708 1.00 95.12 205 SER A N 1
ATOM 1599 C CA . SER A 1 205 ? -8.287 -9.773 -10.547 1.00 95.12 205 SER A CA 1
ATOM 1600 C C . SER A 1 205 ? -6.879 -10.048 -11.077 1.00 95.12 205 SER A C 1
ATOM 1602 O O . SER A 1 205 ? -6.234 -10.990 -10.627 1.00 95.12 205 SER A O 1
ATOM 1604 N N . ILE A 1 206 ? -6.338 -9.197 -11.958 1.00 96.81 206 ILE A N 1
ATOM 1605 C CA . ILE A 1 206 ? -4.964 -9.348 -12.455 1.00 96.81 206 ILE A CA 1
ATOM 1606 C C . ILE A 1 206 ? -3.911 -9.283 -11.339 1.00 96.81 206 ILE A C 1
ATOM 1608 O O . ILE A 1 206 ? -2.811 -9.807 -11.501 1.00 96.81 206 ILE A O 1
ATOM 1612 N N . PHE A 1 207 ? -4.235 -8.651 -10.208 1.00 97.50 207 PHE A N 1
ATOM 1613 C CA . PHE A 1 207 ? -3.335 -8.531 -9.064 1.00 97.50 207 PHE A CA 1
ATOM 1614 C C . PHE A 1 207 ? -3.464 -9.682 -8.066 1.00 97.50 207 PHE A C 1
ATOM 1616 O O . PHE A 1 207 ? -2.605 -9.809 -7.197 1.00 97.50 207 PHE A O 1
ATOM 1623 N N . GLU A 1 208 ? -4.490 -10.530 -8.181 1.00 95.12 208 GLU A N 1
ATOM 1624 C CA . GLU A 1 208 ? -4.742 -11.643 -7.259 1.00 95.12 208 GLU A CA 1
ATOM 1625 C C . GLU A 1 208 ? -3.500 -12.526 -7.026 1.00 95.12 208 GLU A C 1
ATOM 1627 O O . GLU A 1 208 ? -3.163 -12.757 -5.860 1.00 95.12 208 GLU A O 1
ATOM 1632 N N . PRO A 1 209 ? -2.713 -12.914 -8.056 1.00 95.31 209 PRO A N 1
ATOM 1633 C CA . PRO A 1 209 ? -1.502 -13.706 -7.842 1.00 95.31 209 PRO A CA 1
ATOM 1634 C C . PRO A 1 209 ? -0.491 -13.061 -6.881 1.00 95.31 209 PRO A C 1
ATOM 1636 O O . PRO A 1 209 ? 0.219 -13.771 -6.174 1.00 95.31 209 PRO A O 1
ATOM 1639 N N . ALA A 1 210 ? -0.431 -11.725 -6.801 1.00 94.69 210 ALA A N 1
ATOM 1640 C CA . ALA A 1 210 ? 0.476 -11.026 -5.889 1.00 94.69 210 ALA A CA 1
ATOM 1641 C C . ALA A 1 210 ? 0.052 -11.104 -4.410 1.00 94.69 210 ALA A C 1
ATOM 1643 O O . ALA A 1 210 ? 0.852 -10.730 -3.551 1.00 94.69 210 ALA A O 1
ATOM 1644 N N . PHE A 1 211 ? -1.158 -11.591 -4.110 1.00 93.69 211 PHE A N 1
ATOM 1645 C CA . PHE A 1 211 ? -1.712 -11.655 -2.755 1.00 93.69 211 PHE A CA 1
ATOM 1646 C C . PHE A 1 211 ? -2.061 -13.068 -2.265 1.00 93.69 211 PHE A C 1
ATOM 1648 O O . PHE A 1 211 ? -2.299 -13.234 -1.074 1.00 93.69 211 PHE A O 1
ATOM 1655 N N . VAL A 1 212 ? -2.086 -14.078 -3.141 1.00 85.12 212 VAL A N 1
ATOM 1656 C CA . VAL A 1 212 ? -2.507 -15.450 -2.781 1.00 85.12 212 VAL A CA 1
ATOM 1657 C C . VAL A 1 212 ? -1.385 -16.280 -2.139 1.00 85.12 212 VAL A C 1
ATOM 1659 O O . VAL A 1 212 ? -1.652 -17.181 -1.345 1.00 85.12 212 VAL A O 1
ATOM 1662 N N . SER A 1 213 ? -0.115 -16.008 -2.452 1.00 68.62 213 SER A N 1
ATOM 1663 C CA . SER A 1 213 ? 1.000 -16.805 -1.915 1.00 68.62 213 SER A CA 1
ATOM 1664 C C . SER A 1 213 ? 1.222 -16.593 -0.407 1.00 68.62 213 SER A C 1
ATOM 1666 O O . SER A 1 213 ? 1.007 -15.507 0.116 1.00 68.62 213 SER A O 1
ATOM 1668 N N . GLN A 1 214 ? 1.737 -17.592 0.311 1.00 70.75 214 GLN A N 1
ATOM 1669 C CA . GLN A 1 214 ? 2.272 -17.354 1.658 1.00 70.75 214 GLN A CA 1
ATOM 1670 C C . GLN A 1 214 ? 3.716 -16.848 1.589 1.00 70.75 214 GLN A C 1
ATOM 1672 O O . GLN A 1 214 ? 4.484 -17.246 0.715 1.00 70.75 214 GLN A O 1
ATOM 1677 N N . GLY A 1 215 ? 4.096 -15.989 2.536 1.00 84.50 215 GLY A N 1
ATOM 1678 C CA . GLY A 1 215 ? 5.476 -15.543 2.720 1.00 84.50 215 GLY A CA 1
ATOM 1679 C C . GLY A 1 215 ? 5.655 -14.028 2.714 1.00 84.50 215 GLY A C 1
ATOM 1680 O O . GLY A 1 215 ? 4.703 -13.248 2.675 1.00 84.50 215 GLY A O 1
ATOM 1681 N N . GLU A 1 216 ? 6.920 -13.619 2.761 1.00 88.62 216 GLU A N 1
ATOM 1682 C CA . GLU A 1 216 ? 7.339 -12.221 2.903 1.00 88.62 216 GLU A CA 1
ATOM 1683 C C . GLU A 1 216 ? 6.843 -11.325 1.759 1.00 88.62 216 GLU A C 1
ATOM 1685 O O . GLU A 1 216 ? 6.433 -10.191 1.993 1.00 88.62 216 GLU A O 1
ATOM 1690 N N . ARG A 1 217 ? 6.789 -11.848 0.527 1.00 90.81 217 ARG A N 1
ATOM 1691 C CA . ARG A 1 217 ? 6.315 -11.096 -0.642 1.00 90.81 217 ARG A CA 1
ATOM 1692 C C . ARG A 1 217 ? 4.902 -10.550 -0.462 1.00 90.81 217 ARG A C 1
ATOM 1694 O O . ARG A 1 217 ? 4.666 -9.394 -0.797 1.00 90.81 217 ARG A O 1
ATOM 1701 N N . VAL A 1 218 ? 3.969 -11.355 0.046 1.00 92.50 218 VAL A N 1
ATOM 1702 C CA . VAL A 1 218 ? 2.578 -10.907 0.213 1.00 92.50 218 VAL A CA 1
ATOM 1703 C C . VAL A 1 218 ? 2.479 -9.869 1.311 1.00 92.50 218 VAL A C 1
ATOM 1705 O O . VAL A 1 218 ? 1.816 -8.855 1.126 1.00 92.50 218 VAL A O 1
ATOM 1708 N N . VAL A 1 219 ? 3.210 -10.054 2.408 1.00 92.31 219 VAL A N 1
ATOM 1709 C CA . VAL A 1 219 ? 3.314 -9.041 3.464 1.00 92.31 219 VAL A CA 1
ATOM 1710 C C . VAL A 1 219 ? 3.798 -7.707 2.896 1.00 92.31 219 VAL A C 1
ATOM 1712 O O . VAL A 1 219 ? 3.179 -6.673 3.149 1.00 92.31 219 VAL A O 1
ATOM 1715 N N . LEU A 1 220 ? 4.869 -7.725 2.100 1.00 93.75 220 LEU A N 1
ATOM 1716 C CA . LEU A 1 220 ? 5.421 -6.523 1.480 1.00 93.75 220 LEU A CA 1
ATOM 1717 C C . LEU A 1 220 ? 4.473 -5.922 0.434 1.00 93.75 220 LEU A C 1
ATOM 1719 O O . LEU A 1 220 ? 4.314 -4.705 0.410 1.00 93.75 220 LEU A O 1
ATOM 1723 N N . ALA A 1 221 ? 3.784 -6.743 -0.368 1.00 95.88 221 ALA A N 1
ATOM 1724 C CA . ALA A 1 221 ? 2.780 -6.275 -1.326 1.00 95.88 221 ALA A CA 1
ATOM 1725 C C . ALA A 1 221 ? 1.646 -5.527 -0.620 1.00 95.88 221 ALA A C 1
ATOM 1727 O O . ALA A 1 221 ? 1.326 -4.398 -0.986 1.00 95.88 221 ALA A O 1
ATOM 1728 N N . ARG A 1 222 ? 1.063 -6.134 0.422 1.00 95.38 222 ARG A N 1
ATOM 1729 C CA . ARG A 1 222 ? -0.011 -5.523 1.215 1.00 95.38 222 ARG A CA 1
ATOM 1730 C C . ARG A 1 222 ? 0.467 -4.229 1.863 1.00 95.38 222 ARG A C 1
ATOM 1732 O O . ARG A 1 222 ? -0.164 -3.192 1.691 1.00 95.38 222 ARG A O 1
ATOM 1739 N N . THR A 1 223 ? 1.622 -4.267 2.527 1.00 94.50 223 THR A N 1
ATOM 1740 C CA . THR A 1 223 ? 2.206 -3.102 3.210 1.00 94.50 223 THR A CA 1
ATOM 1741 C C . THR A 1 223 ? 2.461 -1.949 2.242 1.00 94.50 223 THR A C 1
ATOM 1743 O O . THR A 1 223 ? 2.128 -0.803 2.548 1.00 94.50 223 THR A O 1
ATOM 1746 N N . LEU A 1 224 ? 3.011 -2.243 1.059 1.00 97.06 224 LEU A N 1
ATOM 1747 C CA . LEU A 1 224 ? 3.218 -1.253 0.012 1.00 97.06 224 LEU A CA 1
ATOM 1748 C C . LEU A 1 224 ? 1.880 -0.669 -0.442 1.00 97.06 224 LEU A C 1
ATOM 1750 O O . LEU A 1 224 ? 1.727 0.543 -0.397 1.00 97.06 224 LEU A O 1
ATOM 1754 N N . VAL A 1 225 ? 0.895 -1.494 -0.808 1.00 97.88 225 VAL A N 1
ATOM 1755 C CA . VAL A 1 225 ? -0.411 -1.012 -1.294 1.00 97.88 225 VAL A CA 1
ATOM 1756 C C . VAL A 1 225 ? -1.124 -0.138 -0.268 1.00 97.88 225 VAL A C 1
ATOM 1758 O O . VAL A 1 225 ? -1.641 0.910 -0.636 1.00 97.88 225 VAL A O 1
ATOM 1761 N N . LEU A 1 226 ? -1.111 -0.511 1.013 1.00 96.19 226 LEU A N 1
ATOM 1762 C CA . LEU A 1 226 ? -1.683 0.316 2.080 1.00 96.19 226 LEU A CA 1
ATOM 1763 C C . LEU A 1 226 ? -0.967 1.665 2.193 1.00 96.19 226 LEU A C 1
ATOM 1765 O O . LEU A 1 226 ? -1.613 2.690 2.393 1.00 96.19 226 LEU A O 1
ATOM 1769 N N . ARG A 1 227 ? 0.361 1.681 2.022 1.00 95.75 227 ARG A N 1
ATOM 1770 C CA . ARG A 1 227 ? 1.133 2.926 1.988 1.00 95.75 227 ARG A CA 1
ATOM 1771 C C . ARG A 1 227 ? 0.788 3.763 0.761 1.00 95.75 227 ARG A C 1
ATOM 1773 O O . ARG A 1 227 ? 0.640 4.968 0.913 1.00 95.75 227 ARG A O 1
ATOM 1780 N N . LEU A 1 228 ? 0.637 3.157 -0.419 1.00 97.56 228 LEU A N 1
ATOM 1781 C CA . LEU A 1 228 ? 0.237 3.848 -1.653 1.00 97.56 228 LEU A CA 1
ATOM 1782 C C . LEU A 1 228 ? -1.193 4.396 -1.572 1.00 97.56 228 LEU A C 1
ATOM 1784 O O . LEU A 1 228 ? -1.453 5.480 -2.094 1.00 97.56 228 LEU A O 1
ATOM 1788 N N . ASP A 1 229 ? -2.103 3.672 -0.911 1.00 96.19 229 ASP A N 1
ATOM 1789 C CA . ASP A 1 229 ? -3.454 4.152 -0.620 1.00 96.19 229 ASP A CA 1
ATOM 1790 C C . ASP A 1 229 ? -3.339 5.487 0.113 1.00 96.19 229 ASP A C 1
ATOM 1792 O O . ASP A 1 229 ? -3.826 6.461 -0.431 1.00 96.19 229 ASP A O 1
ATOM 1796 N N . SER A 1 230 ? -2.562 5.585 1.207 1.00 93.19 230 SER A N 1
ATOM 1797 C CA . SER A 1 230 ? -2.385 6.787 2.060 1.00 93.19 230 SER A CA 1
ATOM 1798 C C . SER A 1 230 ? -1.914 8.090 1.378 1.00 93.19 230 SER A C 1
ATOM 1800 O O . SER A 1 230 ? -1.844 9.123 2.044 1.00 93.19 230 SER A O 1
ATOM 1802 N N . MET A 1 231 ? -1.621 8.103 0.075 1.00 93.00 231 MET A N 1
ATOM 1803 C CA . MET A 1 231 ? -1.114 9.292 -0.620 1.00 93.00 231 MET A CA 1
ATOM 1804 C C . MET A 1 231 ? -2.067 10.489 -0.527 1.00 93.00 231 MET A C 1
ATOM 1806 O O . MET A 1 231 ? -1.613 11.598 -0.253 1.00 93.00 231 MET A O 1
ATOM 1810 N N . SER A 1 232 ? -3.374 10.291 -0.734 1.00 90.44 232 SER A N 1
ATOM 1811 C CA . SER A 1 232 ? -4.335 11.404 -0.714 1.00 90.44 232 SER A CA 1
ATOM 1812 C C . SER A 1 232 ? -4.417 12.073 0.657 1.00 90.44 232 SER A C 1
ATOM 1814 O O . SER A 1 232 ? -4.411 13.296 0.730 1.00 90.44 232 SER A O 1
ATOM 1816 N N . SER A 1 233 ? -4.429 11.289 1.740 1.00 88.56 233 SER A N 1
ATOM 1817 C CA . SER A 1 233 ? -4.466 11.822 3.107 1.00 88.56 233 SER A CA 1
ATOM 1818 C C . SER A 1 233 ? -3.175 12.555 3.485 1.00 88.56 233 SER A C 1
ATOM 1820 O O . SER A 1 233 ? -3.213 13.553 4.200 1.00 88.56 233 SER A O 1
ATOM 1822 N N . GLU A 1 234 ? -2.019 12.090 2.997 1.00 91.19 234 GLU A N 1
ATOM 1823 C CA . GLU A 1 234 ? -0.741 12.775 3.234 1.00 91.19 234 GLU A CA 1
ATOM 1824 C C . GLU A 1 234 ? -0.653 14.096 2.460 1.00 91.19 234 GLU A C 1
ATOM 1826 O O . GLU A 1 234 ? -0.121 15.079 2.977 1.00 91.19 234 GLU A O 1
ATOM 1831 N N . LEU A 1 235 ? -1.221 14.151 1.252 1.00 89.44 235 LEU A N 1
ATOM 1832 C CA . LEU A 1 235 ? -1.315 15.392 0.487 1.00 89.44 235 LEU A CA 1
ATOM 1833 C C . LEU A 1 235 ? -2.300 16.378 1.107 1.00 89.44 235 LEU A C 1
ATOM 1835 O O . LEU A 1 235 ? -1.943 17.539 1.248 1.00 89.44 235 LEU A O 1
ATOM 1839 N N . GLU A 1 236 ? -3.472 15.929 1.552 1.00 88.00 236 GLU A N 1
ATOM 1840 C CA . GLU A 1 236 ? -4.427 16.780 2.271 1.00 88.00 236 GLU A CA 1
ATOM 1841 C C . GLU A 1 236 ? -3.806 17.361 3.551 1.00 88.00 236 GLU A C 1
ATOM 1843 O O . GLU A 1 236 ? -3.918 18.557 3.826 1.00 88.00 236 GLU A O 1
ATOM 1848 N N . HIS A 1 237 ? -3.084 16.542 4.323 1.00 88.06 237 HIS A N 1
ATOM 1849 C CA . HIS A 1 237 ? -2.369 17.032 5.497 1.00 88.06 237 HIS A CA 1
ATOM 1850 C C . HIS A 1 237 ? -1.316 18.080 5.127 1.00 88.06 237 HIS A C 1
ATOM 1852 O O . HIS A 1 237 ? -1.204 19.101 5.804 1.00 88.06 237 HIS A O 1
ATOM 1858 N N . TRP A 1 238 ? -0.555 17.849 4.058 1.00 88.25 238 TRP A N 1
ATOM 1859 C CA . TRP A 1 238 ? 0.413 18.820 3.568 1.00 88.25 238 TRP A CA 1
ATOM 1860 C C . TRP A 1 238 ? -0.256 20.125 3.100 1.00 88.25 238 TRP A C 1
ATOM 1862 O O . TRP A 1 238 ? 0.210 21.194 3.485 1.00 88.25 238 TRP A O 1
ATOM 1872 N N . GLU A 1 239 ? -1.357 20.060 2.346 1.00 85.94 239 GLU A N 1
ATOM 1873 C CA . GLU A 1 239 ? -2.114 21.234 1.881 1.00 85.94 239 GLU A CA 1
ATOM 1874 C C . GLU A 1 239 ? -2.642 22.065 3.068 1.00 85.94 239 GLU A C 1
ATOM 1876 O O . GLU A 1 239 ? -2.580 23.295 3.042 1.00 85.94 239 GLU A O 1
ATOM 1881 N N . ASN A 1 240 ? -3.090 21.400 4.138 1.00 87.38 240 ASN A N 1
ATOM 1882 C CA . ASN A 1 240 ? -3.669 22.052 5.315 1.00 87.38 240 ASN A CA 1
ATOM 1883 C C . ASN A 1 240 ? -2.625 22.568 6.321 1.00 87.38 240 ASN A C 1
ATOM 1885 O O . ASN A 1 240 ? -2.788 23.650 6.885 1.00 87.38 240 ASN A O 1
ATOM 1889 N N . ALA A 1 241 ? -1.568 21.796 6.583 1.00 87.81 241 ALA A N 1
ATOM 1890 C CA . ALA A 1 241 ? -0.577 22.091 7.623 1.00 87.81 241 ALA A CA 1
ATOM 1891 C C . ALA A 1 241 ? 0.729 22.693 7.078 1.00 87.81 241 ALA A C 1
ATOM 1893 O O . ALA A 1 241 ? 1.583 23.113 7.858 1.00 87.81 241 ALA A O 1
ATOM 1894 N N . ASN A 1 242 ? 0.906 22.718 5.753 1.00 84.56 242 ASN A N 1
ATOM 1895 C CA . ASN A 1 242 ? 2.144 23.095 5.069 1.00 84.56 242 ASN A CA 1
ATOM 1896 C C . ASN A 1 242 ? 3.382 22.286 5.534 1.00 84.56 242 ASN A C 1
ATOM 1898 O O . ASN A 1 242 ? 4.521 22.755 5.452 1.00 84.56 242 ASN A O 1
ATOM 1902 N N . ASP A 1 243 ? 3.183 21.051 6.014 1.00 86.56 243 ASP A N 1
ATOM 1903 C CA . ASP A 1 243 ? 4.257 20.170 6.498 1.00 86.56 243 ASP A CA 1
ATOM 1904 C C . ASP A 1 243 ? 4.923 19.422 5.334 1.00 86.56 243 ASP A C 1
ATOM 1906 O O . ASP A 1 243 ? 4.695 18.238 5.073 1.00 86.56 243 ASP A O 1
ATOM 1910 N N . SER A 1 244 ? 5.758 20.151 4.594 1.00 87.81 244 SER A N 1
ATOM 1911 C CA . SER A 1 244 ? 6.500 19.587 3.461 1.00 87.81 244 SER A CA 1
ATOM 1912 C C . SER A 1 244 ? 7.447 18.466 3.916 1.00 87.81 244 SER A C 1
ATOM 1914 O O . SER A 1 244 ? 7.662 17.498 3.191 1.00 87.81 244 SER A O 1
ATOM 1916 N N . LEU A 1 245 ? 7.981 18.546 5.139 1.00 86.56 245 LEU A N 1
ATOM 1917 C CA . LEU A 1 245 ? 8.941 17.580 5.667 1.00 86.56 245 LEU A CA 1
ATOM 1918 C C . LEU A 1 245 ? 8.310 16.204 5.885 1.00 86.56 245 LEU A C 1
ATOM 1920 O O . LEU A 1 245 ? 8.926 15.179 5.588 1.00 86.56 245 LEU A O 1
ATOM 1924 N N . ARG A 1 246 ? 7.078 16.162 6.396 1.00 89.31 246 ARG A N 1
ATOM 1925 C CA . ARG A 1 246 ? 6.296 14.927 6.490 1.00 89.31 246 ARG A CA 1
ATOM 1926 C C . ARG A 1 246 ? 6.022 14.323 5.116 1.00 89.31 246 ARG A C 1
ATOM 1928 O O . ARG A 1 246 ? 6.247 13.127 4.951 1.00 89.31 246 ARG A O 1
ATOM 1935 N N . LEU A 1 247 ? 5.648 15.133 4.125 1.00 90.69 247 LEU A N 1
ATOM 1936 C CA . LEU A 1 247 ? 5.433 14.641 2.761 1.00 90.69 247 LEU A CA 1
ATOM 1937 C C . LEU A 1 247 ? 6.719 14.041 2.157 1.00 90.69 247 LEU A C 1
ATOM 1939 O O . LEU A 1 247 ? 6.677 12.989 1.519 1.00 90.69 247 LEU A O 1
ATOM 1943 N N . GLY A 1 248 ? 7.875 14.663 2.411 1.00 91.00 248 GLY A N 1
ATOM 1944 C CA . GLY A 1 248 ? 9.182 14.127 2.020 1.00 91.00 248 GLY A CA 1
ATOM 1945 C C . GLY A 1 248 ? 9.518 12.794 2.701 1.00 91.00 248 GLY A C 1
ATOM 1946 O O . GLY A 1 248 ? 9.980 11.865 2.036 1.00 91.00 248 GLY A O 1
ATOM 1947 N N . ARG A 1 249 ? 9.247 12.663 4.008 1.00 90.12 249 ARG A N 1
ATOM 1948 C CA . ARG A 1 249 ? 9.413 11.397 4.749 1.00 90.12 249 ARG A CA 1
ATOM 1949 C C . ARG A 1 249 ? 8.526 10.296 4.178 1.00 90.12 249 ARG A C 1
ATOM 1951 O O . ARG A 1 249 ? 9.010 9.200 3.912 1.00 90.12 249 ARG A O 1
ATOM 1958 N N . TYR A 1 250 ? 7.265 10.614 3.906 1.00 93.06 250 TYR A N 1
ATOM 1959 C CA . TYR A 1 250 ? 6.332 9.687 3.278 1.00 93.06 250 TYR A CA 1
ATOM 1960 C C . TYR A 1 250 ? 6.820 9.221 1.894 1.00 93.06 250 TYR A C 1
ATOM 1962 O O . TYR A 1 250 ? 6.813 8.023 1.611 1.00 93.06 250 TYR A O 1
ATOM 1970 N N . ALA A 1 251 ? 7.341 10.122 1.052 1.00 94.12 251 ALA A N 1
ATOM 1971 C CA . ALA A 1 251 ? 7.932 9.746 -0.237 1.00 94.12 251 ALA A CA 1
ATOM 1972 C C . ALA A 1 251 ? 9.128 8.786 -0.088 1.00 94.12 251 ALA A C 1
ATOM 1974 O O . ALA A 1 251 ? 9.239 7.804 -0.829 1.00 94.12 251 ALA A O 1
ATOM 1975 N N . TYR A 1 252 ? 9.985 9.013 0.909 1.00 92.56 252 TYR A N 1
ATOM 1976 C CA . TYR A 1 252 ? 11.089 8.109 1.233 1.00 92.56 252 TYR A CA 1
ATOM 1977 C C . TYR A 1 252 ? 10.600 6.727 1.711 1.00 92.56 252 TYR A C 1
ATOM 1979 O O . TYR A 1 252 ? 11.141 5.694 1.304 1.00 92.56 252 TYR A O 1
ATOM 1987 N N . GLU A 1 253 ? 9.545 6.672 2.526 1.00 92.88 253 GLU A N 1
ATOM 1988 C CA . GLU A 1 253 ? 8.925 5.417 2.974 1.00 92.88 253 GLU A CA 1
ATOM 1989 C C . GLU A 1 253 ? 8.252 4.647 1.826 1.00 92.88 253 GLU A C 1
ATOM 1991 O O . GLU A 1 253 ? 8.271 3.409 1.807 1.00 92.88 253 GLU A O 1
ATOM 1996 N N . VAL A 1 254 ? 7.677 5.359 0.849 1.00 96.44 254 VAL A N 1
ATOM 1997 C CA . VAL A 1 254 ? 7.178 4.766 -0.400 1.00 96.44 254 VAL A CA 1
ATOM 1998 C C . VAL A 1 254 ? 8.339 4.153 -1.181 1.00 96.44 254 VAL A C 1
ATOM 2000 O O . VAL A 1 254 ? 8.267 2.976 -1.528 1.00 96.44 254 VAL A O 1
ATOM 2003 N N . ALA A 1 255 ? 9.435 4.888 -1.397 1.00 95.75 255 ALA A N 1
ATOM 2004 C CA . ALA A 1 255 ? 10.614 4.354 -2.085 1.00 95.75 255 ALA A CA 1
ATOM 2005 C C . ALA A 1 255 ? 11.211 3.132 -1.368 1.00 95.75 255 ALA A C 1
ATOM 2007 O O . ALA A 1 255 ? 11.565 2.147 -2.013 1.00 95.75 255 ALA A O 1
ATOM 2008 N N . THR A 1 256 ? 11.262 3.156 -0.036 1.00 94.38 256 THR A N 1
ATOM 2009 C CA . THR A 1 256 ? 11.722 2.015 0.768 1.00 94.38 256 THR A CA 1
ATOM 2010 C C . THR A 1 256 ? 10.844 0.787 0.531 1.00 94.38 256 THR A C 1
ATOM 2012 O O . THR A 1 256 ? 11.361 -0.268 0.171 1.00 94.38 256 THR A O 1
ATOM 2015 N N . GLY A 1 257 ? 9.517 0.935 0.626 1.00 95.00 257 GLY A N 1
ATOM 2016 C CA . GLY A 1 257 ? 8.585 -0.172 0.388 1.00 95.00 257 GLY A CA 1
ATOM 2017 C C . GLY A 1 257 ? 8.631 -0.703 -1.050 1.00 95.00 257 GLY A C 1
ATOM 2018 O O . GLY A 1 257 ? 8.532 -1.910 -1.266 1.00 95.00 257 GLY A O 1
ATOM 2019 N N . VAL A 1 258 ? 8.833 0.177 -2.037 1.00 97.50 258 VAL A N 1
ATOM 2020 C CA . VAL A 1 258 ? 9.033 -0.219 -3.439 1.00 97.50 258 VAL A CA 1
ATOM 2021 C C . VAL A 1 258 ? 10.299 -1.062 -3.590 1.00 97.50 258 VAL A C 1
ATOM 2023 O O . VAL A 1 258 ? 10.249 -2.113 -4.223 1.00 97.50 258 VAL A O 1
ATOM 2026 N N . GLU A 1 259 ? 11.423 -0.647 -3.002 1.00 95.31 259 GLU A N 1
ATOM 2027 C CA . GLU A 1 259 ? 12.683 -1.391 -3.096 1.00 95.31 259 GLU A CA 1
ATOM 2028 C C . GLU A 1 259 ? 12.627 -2.736 -2.364 1.00 95.31 259 GLU A C 1
ATOM 2030 O O . GLU A 1 259 ? 13.085 -3.739 -2.914 1.00 95.31 259 GLU A O 1
ATOM 2035 N N . GLU A 1 260 ? 12.032 -2.784 -1.170 1.00 94.25 260 GLU A N 1
ATOM 2036 C CA . GLU A 1 260 ? 11.808 -4.027 -0.423 1.00 94.25 260 GLU A CA 1
ATOM 2037 C C . GLU A 1 260 ? 10.954 -5.004 -1.237 1.00 94.25 260 GLU A C 1
ATOM 2039 O O . GLU A 1 260 ? 11.348 -6.151 -1.455 1.00 94.25 260 GLU A O 1
ATOM 2044 N N . PHE A 1 261 ? 9.822 -4.545 -1.781 1.00 96.00 261 PHE A N 1
ATOM 2045 C CA . PHE A 1 261 ? 8.973 -5.391 -2.614 1.00 96.00 261 PHE A CA 1
ATOM 2046 C C . PHE A 1 261 ? 9.689 -5.831 -3.900 1.00 96.00 261 PHE A C 1
ATOM 2048 O O . PHE A 1 261 ? 9.650 -7.010 -4.259 1.00 96.00 261 PHE A O 1
ATOM 2055 N N . ARG A 1 262 ? 10.422 -4.932 -4.569 1.00 95.06 262 ARG A N 1
ATOM 2056 C CA . ARG A 1 262 ? 11.198 -5.240 -5.783 1.00 95.06 262 ARG A C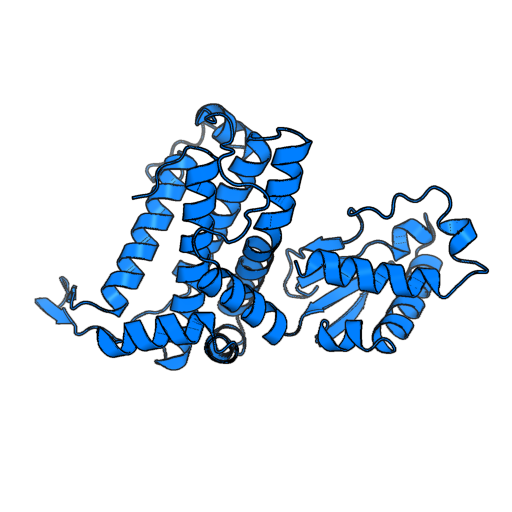A 1
ATOM 2057 C C . ARG A 1 262 ? 12.226 -6.341 -5.540 1.00 95.06 262 ARG A C 1
ATOM 2059 O O . ARG A 1 262 ? 12.459 -7.164 -6.424 1.00 95.06 262 ARG A O 1
ATOM 2066 N N . GLN A 1 263 ? 12.848 -6.378 -4.363 1.00 93.50 263 GLN A N 1
ATOM 2067 C CA . GLN A 1 263 ? 13.795 -7.433 -3.993 1.00 93.50 263 GLN A CA 1
ATOM 2068 C C . GLN A 1 263 ? 13.147 -8.816 -3.889 1.00 93.50 263 GLN A C 1
ATOM 2070 O O . GLN A 1 263 ? 13.871 -9.809 -3.959 1.00 93.50 263 GLN A O 1
ATOM 2075 N N . THR A 1 264 ? 11.820 -8.911 -3.781 1.00 92.88 264 THR A N 1
ATOM 2076 C CA . THR A 1 264 ? 11.099 -10.193 -3.790 1.00 92.88 264 THR A CA 1
ATOM 2077 C C . THR A 1 264 ? 10.802 -10.720 -5.190 1.00 92.88 264 THR A C 1
ATOM 2079 O O . THR A 1 264 ? 10.605 -11.922 -5.341 1.00 92.88 264 THR A O 1
ATOM 2082 N N . VAL A 1 265 ? 10.824 -9.864 -6.218 1.00 91.69 265 VAL A N 1
ATOM 2083 C CA . VAL A 1 265 ? 10.494 -10.259 -7.594 1.00 91.69 265 VAL A CA 1
ATOM 2084 C C . VAL A 1 265 ? 11.627 -11.098 -8.188 1.00 91.69 265 VAL A C 1
ATOM 2086 O O . VAL A 1 265 ? 12.747 -10.625 -8.397 1.00 91.69 265 VAL A O 1
ATOM 2089 N N . ARG A 1 266 ? 11.343 -12.373 -8.456 1.00 88.81 266 ARG A N 1
ATOM 2090 C CA . ARG A 1 266 ? 12.245 -13.359 -9.065 1.00 88.81 266 ARG A CA 1
ATOM 2091 C C . ARG A 1 266 ? 11.964 -13.452 -10.561 1.00 88.81 266 ARG A C 1
ATOM 2093 O O . ARG A 1 266 ? 11.420 -14.426 -11.065 1.00 88.81 266 ARG A O 1
ATOM 2100 N N . PHE A 1 267 ? 12.377 -12.406 -11.267 1.00 81.62 267 PHE A N 1
ATOM 2101 C CA . PHE A 1 267 ? 12.049 -12.143 -12.669 1.00 81.62 267 PHE A CA 1
ATOM 2102 C C . PHE A 1 267 ? 12.170 -13.347 -13.627 1.00 81.62 267 PHE A C 1
ATOM 2104 O O . PHE A 1 267 ? 11.332 -13.509 -14.505 1.00 81.62 267 PHE A O 1
ATOM 2111 N N . GLN A 1 268 ? 13.185 -14.200 -13.457 1.00 79.69 268 GLN A N 1
ATOM 2112 C CA . GLN A 1 268 ? 13.450 -15.331 -14.359 1.00 79.69 268 GLN A CA 1
ATOM 2113 C C . GLN A 1 268 ? 12.733 -16.636 -13.982 1.00 79.69 268 GLN A C 1
ATOM 2115 O O . GLN A 1 268 ? 12.637 -17.529 -14.817 1.00 79.69 268 GLN A O 1
ATOM 2120 N N . THR A 1 269 ? 12.264 -16.786 -12.740 1.00 83.69 269 THR A N 1
ATOM 2121 C CA . THR A 1 269 ? 11.749 -18.071 -12.226 1.00 83.69 269 THR A CA 1
ATOM 2122 C C . THR A 1 269 ? 10.280 -18.015 -11.817 1.00 83.69 269 THR A C 1
ATOM 2124 O O . THR A 1 269 ? 9.744 -19.008 -11.335 1.00 83.69 269 THR A O 1
ATOM 2127 N N . GLU A 1 270 ? 9.637 -16.855 -11.935 1.00 84.94 270 GLU A N 1
ATOM 2128 C CA . GLU A 1 270 ? 8.225 -16.695 -11.597 1.00 84.94 270 GLU A CA 1
ATOM 2129 C C . GLU A 1 270 ? 7.300 -17.220 -12.694 1.00 84.94 270 GLU A C 1
ATOM 2131 O O . GLU A 1 270 ? 7.568 -17.103 -13.890 1.00 84.94 270 GLU A O 1
ATOM 2136 N N . GLU A 1 271 ? 6.152 -17.743 -12.270 1.00 92.06 271 GLU A N 1
ATOM 2137 C CA . GLU A 1 271 ? 5.030 -17.984 -13.167 1.00 92.06 271 GLU A CA 1
ATOM 2138 C C . GLU A 1 271 ? 4.579 -16.663 -13.815 1.00 92.06 271 GLU A C 1
ATOM 2140 O O . GLU A 1 271 ? 4.515 -15.625 -13.151 1.00 92.06 271 GLU A O 1
ATOM 2145 N N . ARG A 1 272 ? 4.215 -16.689 -15.105 1.00 93.44 272 ARG A N 1
ATOM 2146 C CA . ARG A 1 272 ? 3.853 -15.482 -15.874 1.00 93.44 272 ARG A CA 1
ATOM 2147 C C . ARG A 1 272 ? 2.773 -14.631 -15.196 1.00 93.44 272 ARG A C 1
ATOM 2149 O O . ARG A 1 272 ? 2.900 -13.410 -15.180 1.00 93.44 272 ARG A O 1
ATOM 2156 N N . ALA A 1 273 ? 1.730 -15.250 -14.637 1.00 94.88 273 ALA A N 1
ATOM 2157 C CA . ALA A 1 273 ? 0.646 -14.527 -13.965 1.00 94.88 273 ALA A CA 1
ATOM 2158 C C . ALA A 1 273 ? 1.137 -13.807 -12.697 1.00 94.88 273 ALA A C 1
ATOM 2160 O O . ALA A 1 273 ? 0.823 -12.636 -12.476 1.00 94.88 273 ALA A O 1
ATOM 2161 N N . LEU A 1 274 ? 1.972 -14.484 -11.905 1.00 94.81 274 LEU A N 1
ATOM 2162 C CA . LEU A 1 274 ? 2.587 -13.926 -10.706 1.00 94.81 274 LEU A CA 1
ATOM 2163 C C . LEU A 1 274 ? 3.551 -12.780 -11.034 1.00 94.81 274 LEU A C 1
ATOM 2165 O O . LEU A 1 274 ? 3.531 -11.754 -10.347 1.00 94.81 274 LEU A O 1
ATOM 2169 N N . LEU A 1 275 ? 4.353 -12.936 -12.091 1.00 95.38 275 LEU A N 1
ATOM 2170 C CA . LEU A 1 275 ? 5.267 -11.903 -12.565 1.00 95.38 275 LEU A CA 1
ATOM 2171 C C . LEU A 1 275 ? 4.495 -10.672 -13.051 1.00 95.38 275 LEU A C 1
ATOM 2173 O O . LEU A 1 275 ? 4.814 -9.555 -12.649 1.00 95.38 275 LEU A O 1
ATOM 2177 N N . ALA A 1 276 ? 3.441 -10.860 -13.852 1.00 96.56 276 ALA A N 1
ATOM 2178 C CA . ALA A 1 276 ? 2.586 -9.769 -14.315 1.00 96.56 276 ALA A CA 1
ATOM 2179 C C . ALA A 1 276 ? 1.967 -8.993 -13.140 1.00 96.56 276 ALA A C 1
ATOM 2181 O O . ALA A 1 276 ? 2.041 -7.764 -13.107 1.00 96.56 276 ALA A O 1
ATOM 2182 N N . ALA A 1 277 ? 1.429 -9.701 -12.141 1.00 97.31 277 ALA A N 1
ATOM 2183 C CA . ALA A 1 277 ? 0.876 -9.088 -10.938 1.00 97.31 277 ALA A CA 1
ATOM 2184 C C . ALA A 1 277 ? 1.943 -8.309 -10.141 1.00 97.31 277 ALA A C 1
ATOM 2186 O O . ALA A 1 277 ? 1.701 -7.168 -9.746 1.00 97.31 277 ALA A O 1
ATOM 2187 N N . ALA A 1 278 ? 3.148 -8.873 -9.950 1.00 96.62 278 ALA A N 1
ATOM 2188 C CA . ALA A 1 278 ? 4.266 -8.195 -9.274 1.00 96.62 278 ALA A CA 1
ATOM 2189 C C . ALA A 1 278 ? 4.681 -6.907 -9.986 1.00 96.62 278 ALA A C 1
ATOM 2191 O O . ALA A 1 278 ? 4.862 -5.869 -9.350 1.00 96.62 278 ALA A O 1
ATOM 2192 N N . LEU A 1 279 ? 4.838 -6.972 -11.308 1.00 97.12 279 LEU A N 1
ATOM 2193 C CA . LEU A 1 279 ? 5.220 -5.821 -12.116 1.00 97.12 279 LEU A CA 1
ATOM 2194 C C . LEU A 1 279 ? 4.129 -4.747 -12.095 1.00 97.12 279 LEU A C 1
ATOM 2196 O O . LEU A 1 279 ? 4.449 -3.562 -12.054 1.00 97.12 279 LEU A O 1
ATOM 2200 N N . GLY A 1 280 ? 2.857 -5.142 -12.043 1.00 97.88 280 GLY A N 1
ATOM 2201 C CA . GLY A 1 280 ? 1.738 -4.226 -11.852 1.00 97.88 280 GLY A CA 1
ATOM 2202 C C . GLY A 1 280 ? 1.774 -3.507 -10.495 1.00 97.88 280 GLY A C 1
ATOM 2203 O O . GLY A 1 280 ? 1.572 -2.291 -10.450 1.00 97.88 280 GLY A O 1
ATOM 2204 N N . VAL A 1 281 ? 2.096 -4.215 -9.405 1.00 98.31 281 VAL A N 1
ATOM 2205 C CA . VAL A 1 281 ? 2.305 -3.618 -8.067 1.00 98.31 281 VAL A CA 1
ATOM 2206 C C . VAL A 1 281 ? 3.496 -2.653 -8.079 1.00 98.31 281 VAL A C 1
ATOM 2208 O O . VAL A 1 281 ? 3.372 -1.514 -7.628 1.00 98.31 281 VAL A O 1
ATOM 2211 N N . LEU A 1 282 ? 4.637 -3.068 -8.643 1.00 97.81 282 LEU A N 1
ATOM 2212 C CA . LEU A 1 282 ? 5.828 -2.218 -8.760 1.00 97.81 282 LEU A CA 1
ATOM 2213 C C . LEU A 1 282 ? 5.558 -0.966 -9.591 1.00 97.81 282 LEU A C 1
ATOM 2215 O O . LEU A 1 282 ? 5.928 0.131 -9.184 1.00 97.81 282 LEU A O 1
ATOM 2219 N N . SER A 1 283 ? 4.882 -1.114 -10.728 1.00 97.88 283 SER A N 1
ATOM 2220 C CA . SER A 1 283 ? 4.536 0.004 -11.599 1.00 97.88 283 SER A CA 1
ATOM 2221 C C . SER A 1 283 ? 3.607 1.004 -10.905 1.00 97.88 283 SER A C 1
ATOM 2223 O O . SER A 1 283 ? 3.774 2.203 -11.117 1.00 97.88 283 SER A O 1
ATOM 2225 N N . ALA A 1 284 ? 2.670 0.550 -10.063 1.00 98.38 284 ALA A N 1
ATOM 2226 C CA . ALA A 1 284 ? 1.851 1.443 -9.241 1.00 98.38 284 ALA A CA 1
ATOM 2227 C C . ALA A 1 284 ? 2.707 2.203 -8.213 1.00 98.38 284 ALA A C 1
ATOM 2229 O O . ALA A 1 284 ? 2.577 3.419 -8.075 1.00 98.38 284 ALA A O 1
ATOM 2230 N N . GLY A 1 285 ? 3.637 1.510 -7.548 1.00 98.19 285 GLY A N 1
ATOM 2231 C CA . GLY A 1 285 ? 4.584 2.128 -6.618 1.00 98.19 285 GLY A CA 1
ATOM 2232 C C . GLY A 1 285 ? 5.475 3.183 -7.279 1.00 98.19 285 GLY A C 1
ATOM 2233 O O . GLY A 1 285 ? 5.623 4.282 -6.748 1.00 98.19 285 GLY A O 1
ATOM 2234 N N . CYS A 1 286 ? 6.008 2.901 -8.471 1.00 97.50 286 CYS A N 1
ATOM 2235 C CA . CYS A 1 286 ? 6.774 3.869 -9.257 1.00 97.50 286 CYS A CA 1
ATOM 2236 C C . CYS A 1 286 ? 5.929 5.076 -9.678 1.00 97.50 286 CYS A C 1
ATOM 2238 O O . CYS A 1 286 ? 6.408 6.203 -9.581 1.00 97.50 286 CYS A O 1
ATOM 2240 N N . GLN A 1 287 ? 4.680 4.865 -10.105 1.00 96.94 287 GLN A N 1
ATOM 2241 C CA . GLN A 1 287 ? 3.772 5.956 -10.473 1.00 96.94 287 GLN A CA 1
ATOM 2242 C C . GLN A 1 287 ? 3.529 6.902 -9.290 1.00 96.94 287 GLN A C 1
ATOM 2244 O O . GLN A 1 287 ? 3.658 8.116 -9.441 1.00 96.94 287 GLN A O 1
ATOM 2249 N N . VAL A 1 288 ? 3.224 6.357 -8.110 1.00 97.19 288 VAL A N 1
ATOM 2250 C CA . VAL A 1 288 ? 3.025 7.148 -6.885 1.00 97.19 288 VAL A CA 1
ATOM 2251 C C . VAL A 1 288 ? 4.309 7.867 -6.480 1.00 97.19 288 VAL A C 1
ATOM 2253 O O . VAL A 1 288 ? 4.270 9.063 -6.201 1.00 97.19 288 VAL A O 1
ATOM 2256 N N . LEU A 1 289 ? 5.456 7.183 -6.507 1.00 96.00 289 LEU A N 1
ATOM 2257 C CA . LEU A 1 289 ? 6.747 7.790 -6.183 1.00 96.00 289 LEU A CA 1
ATOM 2258 C C . LEU A 1 289 ? 7.096 8.941 -7.144 1.00 96.00 289 LEU A C 1
ATOM 2260 O O . LEU A 1 289 ? 7.557 9.988 -6.697 1.00 96.00 289 LEU A O 1
ATOM 2264 N N . SER A 1 290 ? 6.814 8.790 -8.442 1.00 94.94 290 SER A N 1
ATOM 2265 C CA . SER A 1 290 ? 6.957 9.861 -9.438 1.00 94.94 290 SER A CA 1
ATOM 2266 C C . SER A 1 290 ? 6.045 11.044 -9.139 1.00 94.94 290 SER A C 1
ATOM 2268 O O . SER A 1 290 ? 6.502 12.187 -9.163 1.00 94.94 290 SER A O 1
ATOM 2270 N N . ASN A 1 291 ? 4.772 10.788 -8.826 1.00 93.56 291 ASN A N 1
ATOM 2271 C CA . ASN A 1 291 ? 3.833 11.850 -8.480 1.00 93.56 291 ASN A CA 1
ATOM 2272 C C . ASN A 1 291 ? 4.308 12.608 -7.230 1.00 93.56 291 ASN A C 1
ATOM 2274 O O . ASN A 1 291 ? 4.282 13.835 -7.215 1.00 93.56 291 ASN A O 1
ATOM 2278 N N . LEU A 1 292 ? 4.786 11.897 -6.204 1.00 92.69 292 LEU A N 1
ATOM 2279 C CA . LEU A 1 292 ? 5.342 12.503 -4.992 1.00 92.69 292 LEU A CA 1
ATOM 2280 C C . LEU A 1 292 ? 6.600 13.318 -5.292 1.00 92.69 292 LEU A C 1
ATOM 2282 O O . LEU A 1 292 ? 6.693 14.451 -4.828 1.00 92.69 292 LEU A O 1
ATOM 2286 N N . GLY A 1 293 ? 7.517 12.798 -6.114 1.00 90.81 293 GLY A N 1
ATOM 2287 C CA . GLY A 1 293 ? 8.714 13.514 -6.565 1.00 90.81 293 GLY A CA 1
ATOM 2288 C C . GLY A 1 293 ? 8.383 14.876 -7.180 1.00 90.81 293 GLY A C 1
ATOM 2289 O O . GLY A 1 293 ? 8.962 15.893 -6.796 1.00 90.81 293 GLY A O 1
ATOM 2290 N N . GLU A 1 294 ? 7.369 14.939 -8.050 1.00 89.12 294 GLU A N 1
ATOM 2291 C CA . GLU A 1 294 ? 6.899 16.208 -8.622 1.00 89.12 294 GLU A CA 1
ATOM 2292 C C . GLU A 1 294 ? 6.395 17.204 -7.564 1.00 89.12 294 GLU A C 1
ATOM 2294 O O . GLU A 1 294 ? 6.578 18.417 -7.746 1.00 89.12 294 GLU A O 1
ATOM 2299 N N . ARG A 1 295 ? 5.769 16.703 -6.486 1.00 87.56 295 ARG A N 1
ATOM 2300 C CA . ARG A 1 295 ? 5.234 17.507 -5.377 1.00 87.56 295 ARG A CA 1
ATOM 2301 C C . ARG A 1 295 ? 6.330 18.018 -4.458 1.00 87.56 295 ARG A C 1
ATOM 2303 O O . ARG A 1 295 ? 6.276 19.186 -4.104 1.00 87.56 295 ARG A O 1
ATOM 2310 N N . ILE A 1 296 ? 7.324 17.196 -4.126 1.00 88.00 296 ILE A N 1
ATOM 2311 C CA . ILE A 1 296 ? 8.430 17.574 -3.226 1.00 88.00 296 ILE A CA 1
ATOM 2312 C C . ILE A 1 296 ? 9.617 18.232 -3.949 1.00 88.00 296 ILE A C 1
ATOM 2314 O O . ILE A 1 296 ? 10.645 18.506 -3.334 1.00 88.00 296 ILE A O 1
ATOM 2318 N N . GLY A 1 297 ? 9.502 18.476 -5.259 1.00 86.12 297 GLY A N 1
ATOM 2319 C CA . GLY A 1 297 ? 10.559 19.103 -6.057 1.00 86.12 297 GLY A CA 1
ATOM 2320 C C . GLY A 1 297 ? 11.745 18.182 -6.367 1.00 86.12 297 GLY A C 1
ATOM 2321 O O . GLY A 1 297 ? 12.820 18.663 -6.721 1.00 86.12 297 GLY A O 1
ATOM 2322 N N . VAL A 1 298 ? 11.560 16.865 -6.266 1.00 86.12 298 VAL A N 1
ATOM 2323 C CA . VAL A 1 298 ? 12.572 15.850 -6.566 1.00 86.12 298 VAL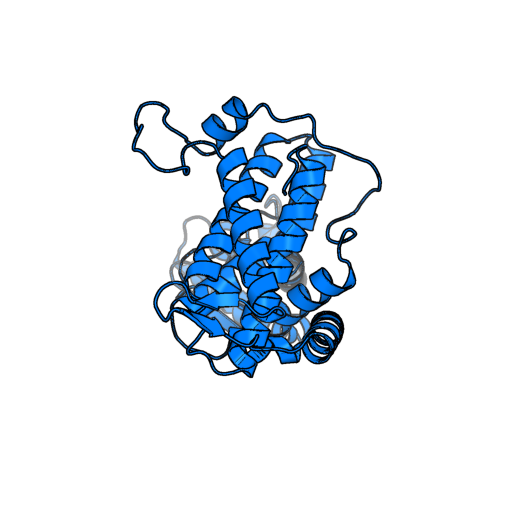 A CA 1
ATOM 2324 C C . VAL A 1 298 ? 12.304 15.247 -7.943 1.00 86.12 298 VAL A C 1
ATOM 2326 O O . VAL A 1 298 ? 11.371 14.472 -8.137 1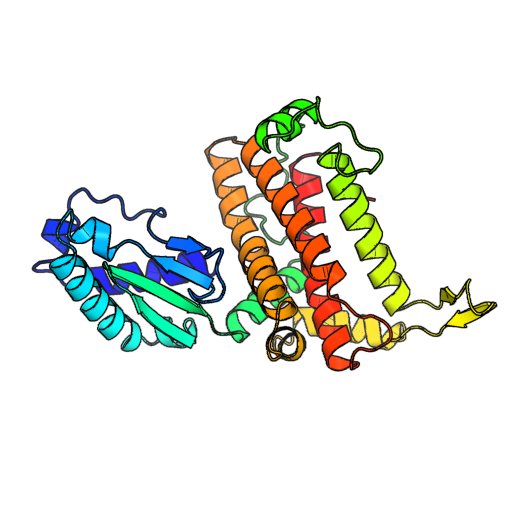.00 86.12 298 VAL A O 1
ATOM 2329 N N . ALA A 1 299 ? 13.158 15.579 -8.911 1.00 85.75 299 ALA A N 1
ATOM 2330 C CA . ALA A 1 299 ? 13.133 14.936 -10.220 1.00 85.75 299 ALA A CA 1
ATOM 2331 C C . ALA A 1 299 ? 13.628 13.483 -10.119 1.00 85.75 299 ALA A C 1
ATOM 2333 O O . ALA A 1 299 ? 14.742 13.242 -9.633 1.00 85.75 299 ALA A O 1
ATOM 2334 N N . LEU A 1 300 ? 12.805 12.546 -10.598 1.00 87.69 300 LEU A N 1
ATOM 2335 C CA . LEU A 1 300 ? 13.130 11.127 -10.725 1.00 87.69 300 LEU A CA 1
ATOM 2336 C C . LEU A 1 300 ? 13.385 10.779 -12.208 1.00 87.69 300 LEU A C 1
ATOM 2338 O O . LEU A 1 300 ? 12.638 11.268 -13.057 1.00 87.69 300 LEU A O 1
ATOM 2342 N N . PRO A 1 301 ? 14.445 10.007 -12.517 1.00 80.94 301 PRO A N 1
ATOM 2343 C CA . PRO A 1 301 ? 14.937 9.778 -13.881 1.00 80.94 301 PRO A CA 1
ATOM 2344 C C . PRO A 1 301 ? 14.222 8.665 -14.657 1.00 80.94 301 PRO A C 1
ATOM 2346 O O . PRO A 1 301 ? 13.911 7.616 -14.054 1.00 80.94 301 PRO A O 1
#

Secondary structure (DSSP, 8-state):
-HHHHHHHHHHHHHHT-TTTHHHHHTT---SSTTEEE-SSGGG-SEEE-HHHHHHTT-HHHHHHHHHHHHHHHHH-HHHHTTEEEEEEETTTEEEEEEPHHHHHHHHHHHHHHGGGTT-SSSS-------HHHHHHHTT--TT---SSSTT-HHHHHHHHHHHHHHHHHHTTS-EEETTTTEEEPPSS-HHHHHHHHHHHHH-GGGGTHHHHS-SHHHHHHHHHHHHHHTHHHHHHHHHHH--HHHHHHHHHHHHHHHHHHHHH--TTTS-HHHHHHHHHHHHHHHHHHHHHHHHHT----

Radius of gyration: 21.39 Å; chains: 1; bounding box: 58×42×60 Å

Foldseek 3Di:
DLLVLVLVLLVVLLVVDPDPSVVLCVPDPSPRPQKDQDPDPVLAGIKGPVLCSSVPPDLCSLQVSLVSSQVSSVVDPSSVQFFPDWDADPSHMIGTHTPLLVLLVLLLQLLQCQLNVLDPDPDAAADQDDQVLLCVLLVHDPVPDDDDPPRTLLSLLQVLLVVLVVVLCLQADWDQPVVVRDIDHHLAHPVRSVVLSVCSNPPSCLLVLQQPDDDDLNVLLSNLSVLLSCSNVQVVCCVVVVPLSSLSNSLSVLSVSLNSNVVVQPRPPDDSSNNSNSSSSSVSSSSSSCSSCRRNVRDHD